Protein AF-0000000085008779 (afdb_homodimer)

Foldseek 3Di:
DPPPPPPPPPPVCPVCPPQQKEWPPDAAAAEDEAPDWDKIKMFGHDPADKDWAKKWKAKFDAPPNHTPDCVVDRHGTFDIDTDDFDDVRTMDIDITHHHPPDDFFKMKIKMWTWMQGDPVRDIDIGMYIHIYTYD/DPPPPPPPPPPVCPVCPPQQKEWPPDAAAAEDEAPDWDKIKMFGHAPADKDWAKKWKAKFDAPPNHTPDCVVDRHGTFDIDTDDFDDVRTMDIDITHHHPPDDFFKMKIKMWTWMQGDPVRDIDIGMYIHIYTYD

Radius of gyration: 22.46 Å; Cα contacts (8 Å, |Δi|>4): 645; chains: 2; bounding box: 45×66×74 Å

Sequence (270 aa):
MKLLAPLLALAGLHIASAQQLSIKSPRPGTVVHRNTPTAMTVQTENNGTVQEVSVVLSILPCPDGSCPNAGEDLGTILSVGPFQPVGQPPEQTFNITVPDSFPVGYAELVATHFVLRGDKHAPFLQIAGEIVIVVMKLLAPLLALAGLHIASAQQLSIKSPRPGTVVHRNTPTAMTVQTENNGTVQEVSVVLSILPCPDGSCPNAGEDLGTILSVGPFQPVGQPPEQTFNITVPDSFPVGYAELVATHFVLRGDKHAPFLQIAGEIVIVV

Structure (mmCIF, N/CA/C/O backbone):
data_AF-0000000085008779-model_v1
#
loop_
_entity.id
_entity.type
_entity.pdbx_description
1 polymer 'Phosphatidylglycerol/phosphatidylinositol transfer protein'
#
loop_
_atom_site.group_PDB
_atom_site.id
_atom_site.type_symbol
_atom_site.label_atom_id
_atom_site.label_alt_id
_atom_site.label_comp_id
_atom_site.label_asym_id
_atom_site.label_entity_id
_atom_site.label_seq_id
_atom_site.pdbx_PDB_ins_code
_atom_site.Cartn_x
_atom_site.Cartn_y
_atom_site.Cartn_z
_atom_site.occupancy
_atom_site.B_iso_or_equiv
_atom_site.auth_seq_id
_atom_site.auth_comp_id
_atom_site.auth_asym_id
_atom_site.auth_atom_id
_atom_site.pdbx_PDB_model_num
ATOM 1 N N . MET A 1 1 ? -15.625 -38.594 42.062 1 32.09 1 MET A N 1
ATOM 2 C CA . MET A 1 1 ? -16.203 -37.5 41.281 1 32.09 1 MET A CA 1
ATOM 3 C C . MET A 1 1 ? -15.133 -36.781 40.469 1 32.09 1 MET A C 1
ATOM 5 O O . MET A 1 1 ? -14.219 -36.188 41.031 1 32.09 1 MET A O 1
ATOM 9 N N . LYS A 1 2 ? -14.719 -37.469 39.25 1 41.25 2 LYS A N 1
ATOM 10 C CA . LYS A 1 2 ? -13.727 -37.094 38.281 1 41.25 2 LYS A CA 1
ATOM 11 C C . LYS A 1 2 ? -14.016 -35.688 37.75 1 41.25 2 LYS A C 1
ATOM 13 O O . LYS A 1 2 ? -15.109 -35.406 37.219 1 41.25 2 LYS A O 1
ATOM 18 N N . LEU A 1 3 ? -13.461 -34.656 38.438 1 38.25 3 LEU A N 1
ATOM 19 C CA . LEU A 1 3 ? -13.516 -33.25 38.062 1 38.25 3 LEU A CA 1
ATOM 20 C C . LEU A 1 3 ? -13.133 -33.062 36.594 1 38.25 3 LEU A C 1
ATOM 22 O O . LEU A 1 3 ? -11.984 -33.312 36.219 1 38.25 3 LEU A O 1
ATOM 26 N N . LEU A 1 4 ? -14.047 -33.375 35.688 1 40.12 4 LEU A N 1
ATOM 27 C CA . LEU A 1 4 ? -13.914 -33 34.281 1 40.12 4 LEU A CA 1
ATOM 28 C C . LEU A 1 4 ? -13.727 -31.484 34.156 1 40.12 4 LEU A C 1
ATOM 30 O O . LEU A 1 4 ? -14.625 -30.719 34.5 1 40.12 4 LEU A O 1
ATOM 34 N N . ALA A 1 5 ? -12.508 -31 34.438 1 43.44 5 ALA A N 1
ATOM 35 C CA . ALA A 1 5 ? -12.195 -29.609 34.156 1 43.44 5 ALA A CA 1
ATOM 36 C C . ALA A 1 5 ? -12.547 -29.266 32.719 1 43.44 5 ALA A C 1
ATOM 38 O O . ALA A 1 5 ? -12.172 -29.984 31.781 1 43.44 5 ALA A O 1
ATOM 39 N N . PRO A 1 6 ? -13.648 -28.438 32.562 1 41.28 6 PRO A N 1
ATOM 40 C CA . PRO A 1 6 ? -13.93 -27.984 31.188 1 41.28 6 PRO A CA 1
ATOM 41 C C . PRO A 1 6 ? -12.734 -27.297 30.531 1 41.28 6 PRO A C 1
ATOM 43 O O . PRO A 1 6 ? -12.086 -26.453 31.156 1 41.28 6 PRO A O 1
ATOM 46 N N . LEU A 1 7 ? -11.961 -28.016 29.719 1 39.06 7 LEU A N 1
ATOM 47 C CA . LEU A 1 7 ? -11 -27.359 28.844 1 39.06 7 LEU A CA 1
ATOM 48 C C . LEU A 1 7 ? -11.648 -26.203 28.109 1 39.06 7 LEU A C 1
ATOM 50 O O . LEU A 1 7 ? -12.562 -26.391 27.297 1 39.06 7 LEU A O 1
ATOM 54 N N . LEU A 1 8 ? -11.859 -25.094 28.844 1 33.69 8 LEU A N 1
ATOM 55 C CA . LEU A 1 8 ? -12.242 -23.859 28.141 1 33.69 8 LEU A CA 1
ATOM 56 C C . LEU A 1 8 ? -11.344 -23.641 26.938 1 33.69 8 LEU A C 1
ATOM 58 O O . LEU A 1 8 ? -10.141 -23.422 27.078 1 33.69 8 LEU A O 1
ATOM 62 N N . ALA A 1 9 ? -11.594 -24.391 25.844 1 33.56 9 ALA A N 1
ATOM 63 C CA . ALA A 1 9 ? -11.008 -24.016 24.562 1 33.56 9 ALA A CA 1
ATOM 64 C C . ALA A 1 9 ? -11.156 -22.516 24.312 1 33.56 9 ALA A C 1
ATOM 66 O O . ALA A 1 9 ? -12.273 -22.016 24.156 1 33.56 9 ALA A O 1
ATOM 67 N N . LEU A 1 10 ? -10.367 -21.75 24.922 1 31.59 10 LEU A N 1
ATOM 68 C CA . LEU A 1 10 ? -10.266 -20.375 24.469 1 31.59 10 LEU A CA 1
ATOM 69 C C . LEU A 1 10 ? -10.211 -20.297 22.938 1 31.59 10 LEU A C 1
ATOM 71 O O . LEU A 1 10 ? -9.188 -20.609 22.344 1 31.59 10 LEU A O 1
ATOM 75 N N . ALA A 1 11 ? -11.336 -20.703 22.328 1 32.56 11 ALA A N 1
ATOM 76 C CA . ALA A 1 11 ? -11.453 -20.281 20.938 1 32.56 11 ALA A CA 1
ATOM 77 C C . ALA A 1 11 ? -11.062 -18.828 20.766 1 32.56 11 ALA A C 1
ATOM 79 O O . ALA A 1 11 ? -11.688 -17.938 21.344 1 32.56 11 ALA A O 1
ATOM 80 N N . GLY A 1 12 ? -9.797 -18.641 20.797 1 33.12 12 GLY A N 1
ATOM 81 C CA . GLY A 1 12 ? -9.391 -17.312 20.391 1 33.12 12 GLY A CA 1
ATOM 82 C C . GLY A 1 12 ? -10.289 -16.703 19.312 1 33.12 12 GLY A C 1
ATOM 83 O O . GLY A 1 12 ? -10.523 -17.328 18.281 1 33.12 12 GLY A O 1
ATOM 84 N N . LEU A 1 13 ? -11.328 -16.047 19.719 1 30.59 13 LEU A N 1
ATOM 85 C CA . LEU A 1 13 ? -12.039 -15.164 18.797 1 30.59 13 LEU A CA 1
ATOM 86 C C . LEU A 1 13 ? -11.062 -14.516 17.812 1 30.59 13 LEU A C 1
ATOM 88 O O . LEU A 1 13 ? -10.281 -13.641 18.203 1 30.59 13 LEU A O 1
ATOM 92 N N . HIS A 1 14 ? -10.32 -15.367 17.031 1 31.95 14 HIS A N 1
ATOM 93 C CA . HIS A 1 14 ? -9.742 -14.703 15.867 1 31.95 14 HIS A CA 1
ATOM 94 C C . HIS A 1 14 ? -10.727 -13.719 15.25 1 31.95 14 HIS A C 1
ATOM 96 O O . HIS A 1 14 ? -11.828 -14.102 14.836 1 31.95 14 HIS A O 1
ATOM 102 N N . ILE A 1 15 ? -11.07 -12.688 15.938 1 32.16 15 ILE A N 1
ATOM 103 C CA . ILE A 1 15 ? -11.727 -11.695 15.102 1 32.16 15 ILE A CA 1
ATOM 104 C C . ILE A 1 15 ? -11.297 -11.867 13.648 1 32.16 15 ILE A C 1
ATOM 106 O O . ILE A 1 15 ? -10.117 -11.688 13.32 1 32.16 15 ILE A O 1
ATOM 110 N N . ALA A 1 16 ? -11.648 -12.969 12.984 1 37.41 16 ALA A N 1
ATOM 111 C CA . ALA A 1 16 ? -11.539 -13.188 11.547 1 37.41 16 ALA A CA 1
ATOM 112 C C . ALA A 1 16 ? -11.703 -11.875 10.781 1 37.41 16 ALA A C 1
ATOM 114 O O . ALA A 1 16 ? -12.82 -11.391 10.602 1 37.41 16 ALA A O 1
ATOM 115 N N . SER A 1 17 ? -10.984 -10.812 11.109 1 44.97 17 SER A N 1
ATOM 116 C CA . SER A 1 17 ? -11.141 -9.734 10.141 1 44.97 17 SER A CA 1
ATOM 117 C C . SER A 1 17 ? -11.336 -10.281 8.727 1 44.97 17 SER A C 1
ATOM 119 O O . SER A 1 17 ? -10.508 -11.055 8.234 1 44.97 17 SER A O 1
ATOM 121 N N . ALA A 1 18 ? -12.547 -10.656 8.406 1 49.66 18 ALA A N 1
ATOM 122 C CA . ALA A 1 18 ? -12.961 -11.211 7.117 1 49.66 18 ALA A CA 1
ATOM 123 C C . ALA A 1 18 ? -12.016 -10.781 6.004 1 49.66 18 ALA A C 1
ATOM 125 O O . ALA A 1 18 ? -11.688 -9.594 5.879 1 49.66 18 ALA A O 1
ATOM 126 N N . GLN A 1 19 ? -11.156 -11.719 5.609 1 61 19 GLN A N 1
ATOM 127 C CA . GLN A 1 19 ? -10.336 -11.422 4.438 1 61 19 GLN A CA 1
ATOM 128 C C . GLN A 1 19 ? -11.172 -10.805 3.324 1 61 19 GLN A C 1
ATOM 130 O O . GLN A 1 19 ? -12.234 -11.32 2.979 1 61 19 GLN A O 1
ATOM 135 N N . GLN A 1 20 ? -10.938 -9.57 3.016 1 81.62 20 GLN A N 1
ATOM 136 C CA . GLN A 1 20 ? -11.688 -8.812 2.025 1 81.62 20 GLN A CA 1
ATOM 137 C C . GLN A 1 20 ? -11.062 -8.938 0.639 1 81.62 20 GLN A C 1
ATOM 139 O O . GLN A 1 20 ? -11.633 -8.477 -0.352 1 81.62 20 GLN A O 1
ATOM 144 N N . LEU A 1 21 ? -9.977 -9.859 0.594 1 93.75 21 LEU A N 1
ATOM 145 C CA . LEU A 1 21 ? -9.305 -10.008 -0.69 1 93.75 21 LEU A CA 1
ATOM 146 C C . LEU A 1 21 ? -9.195 -11.484 -1.08 1 93.75 21 LEU A C 1
ATOM 148 O O . LEU A 1 21 ? -8.891 -12.328 -0.238 1 93.75 21 LEU A O 1
ATOM 152 N N . SER A 1 22 ? -9.484 -11.82 -2.312 1 95.69 22 SER A N 1
ATOM 153 C CA . SER A 1 22 ? -9.328 -13.18 -2.811 1 95.69 22 SER A CA 1
ATOM 154 C C . SER A 1 22 ? -8.891 -13.188 -4.273 1 95.69 22 SER A C 1
ATOM 156 O O 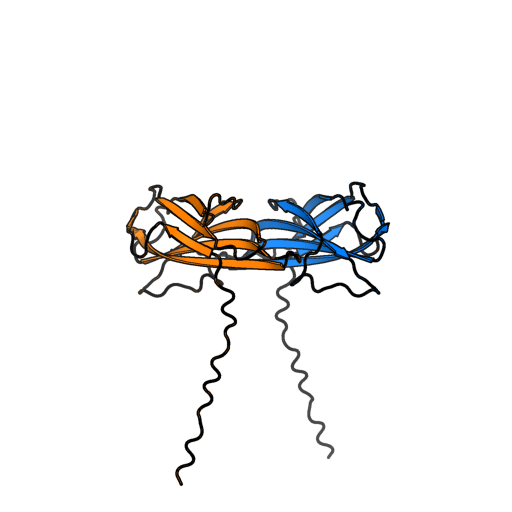. SER A 1 22 ? -9.062 -12.188 -4.98 1 95.69 22 SER A O 1
ATOM 158 N N . ILE A 1 23 ? -8.289 -14.219 -4.645 1 97.5 23 ILE A N 1
ATOM 159 C CA . ILE A 1 23 ? -8.008 -14.477 -6.055 1 97.5 23 ILE A CA 1
ATOM 160 C C . ILE A 1 23 ? -9.07 -15.414 -6.629 1 97.5 23 ILE A C 1
ATOM 162 O O . ILE A 1 23 ? -9.156 -16.578 -6.242 1 97.5 23 ILE A O 1
ATOM 166 N N . LYS A 1 24 ? -9.844 -14.852 -7.516 1 97.19 24 LYS A N 1
ATOM 167 C CA . LYS A 1 24 ? -10.969 -15.586 -8.094 1 97.19 24 LYS A CA 1
ATOM 168 C C . LYS A 1 24 ? -10.5 -16.484 -9.227 1 97.19 24 LYS A C 1
ATOM 170 O O . LYS A 1 24 ? -11.102 -17.547 -9.477 1 97.19 24 LYS A O 1
ATOM 175 N N . SER A 1 25 ? -9.531 -15.961 -10.008 1 97.69 25 SER A N 1
ATOM 176 C CA . SER A 1 25 ? -8.883 -16.688 -11.102 1 97.69 25 SER A CA 1
ATOM 177 C C . SER A 1 25 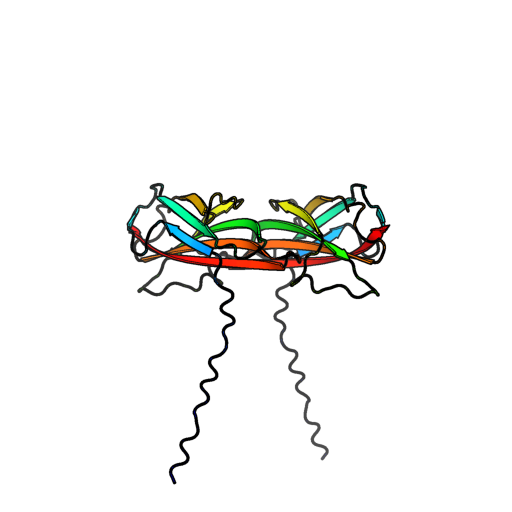? -7.398 -16.344 -11.188 1 97.69 25 SER A C 1
ATOM 179 O O . SER A 1 25 ? -7.012 -15.188 -10.961 1 97.69 25 SER A O 1
ATOM 181 N N . PRO A 1 26 ? -6.547 -17.422 -11.477 1 98.12 26 PRO A N 1
ATOM 182 C CA . PRO A 1 26 ? -6.852 -18.828 -11.773 1 98.12 26 PRO A CA 1
ATOM 183 C C . PRO A 1 26 ? -7.312 -19.609 -10.539 1 98.12 26 PRO A C 1
ATOM 185 O O . PRO A 1 26 ? -7.086 -19.172 -9.414 1 98.12 26 PRO A O 1
ATOM 188 N N . ARG A 1 27 ? -7.957 -20.703 -10.719 1 97.75 27 ARG A N 1
ATOM 189 C CA . ARG A 1 27 ? -8.383 -21.609 -9.656 1 97.75 27 ARG A CA 1
ATOM 190 C C . ARG A 1 27 ? -7.195 -22.391 -9.109 1 97.75 27 ARG A C 1
ATOM 192 O O . ARG A 1 27 ? -6.176 -22.547 -9.789 1 97.75 27 ARG A O 1
ATOM 199 N N . PRO A 1 28 ? -7.41 -22.797 -7.852 1 96.44 28 PRO A N 1
ATOM 200 C CA . PRO A 1 28 ? -6.312 -23.594 -7.285 1 96.44 28 PRO A CA 1
ATOM 201 C C . PRO A 1 28 ? -5.906 -24.75 -8.188 1 96.44 28 PRO A C 1
ATOM 203 O O . PRO A 1 28 ? -6.766 -25.422 -8.766 1 96.44 28 PRO A O 1
ATOM 206 N N . GLY A 1 29 ? -4.582 -24.906 -8.359 1 96.44 29 GLY A N 1
ATOM 207 C CA . GLY A 1 29 ? -4.051 -26.031 -9.109 1 96.44 29 GLY A CA 1
ATOM 208 C C . GLY A 1 29 ? -3.957 -25.766 -10.602 1 96.44 29 GLY A C 1
ATOM 209 O O . GLY A 1 29 ? -3.469 -26.609 -11.352 1 96.44 29 GLY A O 1
ATOM 210 N N . THR A 1 30 ? -4.418 -24.688 -11.055 1 98.06 30 THR A N 1
ATOM 211 C CA . THR A 1 30 ? -4.336 -24.359 -12.477 1 98.06 30 THR A CA 1
ATOM 212 C C . THR A 1 30 ? -2.887 -24.391 -12.953 1 98.06 30 THR A C 1
ATOM 214 O O . THR A 1 30 ? -1.985 -23.922 -12.25 1 98.06 30 THR A O 1
ATOM 217 N N . VAL A 1 31 ? -2.678 -24.906 -14.117 1 98.5 31 VAL A N 1
ATOM 218 C CA . VAL A 1 31 ? -1.357 -24.906 -14.742 1 98.5 31 VAL A CA 1
ATOM 219 C C . VAL A 1 31 ? -1.104 -23.562 -15.414 1 98.5 31 VAL A C 1
ATOM 221 O O . VAL A 1 31 ? -1.916 -23.109 -16.219 1 98.5 31 VAL A O 1
ATOM 224 N N . VAL A 1 32 ? -0.036 -22.953 -15.062 1 98.62 32 VAL A N 1
ATOM 225 C CA . VAL A 1 32 ? 0.373 -21.672 -15.609 1 98.62 32 VAL A CA 1
ATOM 226 C C . VAL A 1 32 ? 1.674 -21.828 -16.391 1 98.62 32 VAL A C 1
ATOM 228 O O . VAL A 1 32 ? 2.658 -22.359 -15.875 1 98.62 32 VAL A O 1
ATOM 231 N N . HIS A 1 33 ? 1.717 -21.391 -17.656 1 98.56 33 HIS A N 1
ATOM 232 C CA . HIS A 1 33 ? 2.896 -21.5 -18.5 1 98.56 33 HIS A CA 1
ATOM 233 C C . HIS A 1 33 ? 3.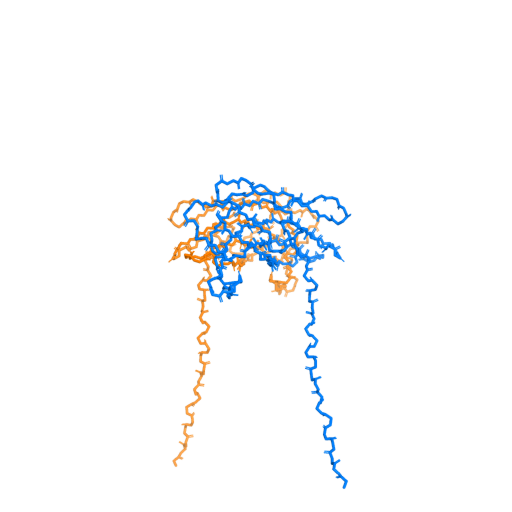766 -20.25 -18.391 1 98.56 33 HIS A C 1
ATOM 235 O O . HIS A 1 33 ? 3.262 -19.125 -18.469 1 98.56 33 HIS A O 1
ATOM 241 N N . ARG A 1 34 ? 5.047 -20.484 -18.281 1 98.56 34 ARG A N 1
ATOM 242 C CA . ARG A 1 34 ? 5.992 -19.375 -18.312 1 98.56 34 ARG A CA 1
ATOM 243 C C . ARG A 1 34 ? 5.949 -18.656 -19.641 1 98.56 34 ARG A C 1
ATOM 245 O O . ARG A 1 34 ? 5.633 -19.25 -20.672 1 98.56 34 ARG A O 1
ATOM 252 N N . ASN A 1 35 ? 6.172 -17.359 -19.547 1 98.06 35 ASN A N 1
ATOM 253 C CA . ASN A 1 35 ? 6.297 -16.453 -20.688 1 98.06 35 ASN A CA 1
ATOM 254 C C . ASN A 1 35 ? 5.004 -16.406 -21.5 1 98.06 35 ASN A C 1
ATOM 256 O O . ASN A 1 35 ? 5.031 -16.141 -22.703 1 98.06 35 ASN A O 1
ATOM 260 N N . THR A 1 36 ? 3.898 -16.844 -20.922 1 97.62 36 THR A N 1
ATOM 261 C CA . THR A 1 36 ? 2.555 -16.719 -21.484 1 97.62 36 THR A CA 1
ATOM 262 C C . THR A 1 36 ? 1.654 -15.906 -20.562 1 97.62 36 THR A C 1
ATOM 264 O O . THR A 1 36 ? 1.604 -16.156 -19.359 1 97.62 36 THR A O 1
ATOM 267 N N . PRO A 1 37 ? 0.968 -14.93 -21.125 1 98.06 37 PRO A N 1
ATOM 268 C CA . PRO A 1 37 ? 0.066 -14.148 -20.281 1 98.06 37 PRO A CA 1
ATOM 269 C C . PRO A 1 37 ? -1.018 -15.008 -19.625 1 98.06 37 PRO A C 1
ATOM 271 O O . PRO A 1 37 ? -1.584 -15.891 -20.281 1 98.06 37 PRO A O 1
ATOM 274 N N . THR A 1 38 ? -1.231 -14.805 -18.438 1 98 38 THR A N 1
ATOM 275 C CA . THR A 1 38 ? -2.262 -15.477 -17.641 1 98 38 THR A CA 1
ATOM 276 C C . THR A 1 38 ? -3.188 -14.453 -16.984 1 98 38 THR A C 1
ATOM 278 O O . THR A 1 38 ? -2.727 -13.508 -16.344 1 98 38 THR A O 1
ATOM 281 N N . ALA A 1 39 ? -4.469 -14.68 -17.172 1 98.56 39 ALA A N 1
ATOM 282 C CA . ALA A 1 39 ? -5.438 -13.812 -16.5 1 98.56 39 ALA A CA 1
ATOM 283 C C . ALA A 1 39 ? -5.52 -14.125 -15.008 1 98.56 39 ALA A C 1
ATOM 285 O O . ALA A 1 39 ? -5.664 -15.281 -14.617 1 98.56 39 ALA A O 1
ATOM 286 N N . MET A 1 40 ? -5.336 -13.125 -14.219 1 98.75 40 MET A N 1
ATOM 287 C CA . MET A 1 40 ? -5.484 -13.203 -12.773 1 98.75 40 MET A CA 1
ATOM 288 C C . MET A 1 40 ? -6.535 -12.219 -12.281 1 98.75 40 MET A C 1
ATOM 290 O O . MET A 1 40 ? -6.355 -11 -12.391 1 98.75 40 MET A O 1
ATOM 294 N N . THR A 1 41 ? -7.652 -12.805 -11.727 1 98.62 41 THR A N 1
ATOM 295 C CA . THR A 1 41 ? -8.727 -11.961 -11.227 1 98.62 41 THR A CA 1
ATOM 296 C C . THR A 1 41 ? -8.672 -11.852 -9.711 1 98.62 41 THR A C 1
ATOM 298 O O . THR A 1 41 ? -8.719 -12.859 -9.008 1 98.62 41 THR A O 1
ATOM 301 N N . VAL A 1 42 ? -8.547 -10.609 -9.273 1 98 42 VAL A N 1
ATOM 302 C CA . VAL A 1 42 ? -8.539 -10.305 -7.848 1 98 42 VAL A CA 1
ATOM 303 C C . VAL A 1 42 ? -9.875 -9.695 -7.441 1 98 42 VAL A C 1
ATOM 305 O O . VAL A 1 42 ? -10.359 -8.758 -8.086 1 98 42 VAL A O 1
ATOM 308 N N . GLN A 1 43 ? -10.43 -10.266 -6.414 1 96.31 43 GLN A N 1
ATOM 309 C CA . GLN A 1 43 ? -11.742 -9.836 -5.957 1 96.31 43 GLN A CA 1
ATOM 310 C C . GLN A 1 43 ? -11.688 -9.32 -4.52 1 96.31 43 GLN A C 1
ATOM 312 O O . GLN A 1 43 ? -11 -9.898 -3.676 1 96.31 43 GLN A O 1
ATOM 317 N N . THR A 1 44 ? -12.359 -8.227 -4.309 1 93.12 44 THR A N 1
ATOM 318 C CA . THR A 1 44 ? -12.477 -7.711 -2.947 1 93.12 44 THR A CA 1
ATOM 319 C C . THR A 1 44 ? -13.922 -7.793 -2.461 1 93.12 44 THR A C 1
ATOM 321 O O . THR A 1 44 ? -14.859 -7.742 -3.264 1 93.12 44 THR A O 1
ATOM 324 N N . GLU A 1 45 ? -14.039 -8.094 -1.114 1 83.25 45 GLU A N 1
ATOM 325 C CA . GLU A 1 45 ? -15.359 -8.102 -0.494 1 83.25 45 GLU A CA 1
ATOM 326 C C . GLU A 1 45 ? -15.547 -6.895 0.419 1 83.25 45 GLU A C 1
ATOM 328 O O . GLU A 1 45 ? -14.719 -6.625 1.285 1 83.25 45 GLU A O 1
ATOM 333 N N . ASN A 1 46 ? -16.203 -5.949 0.002 1 68.69 46 ASN A N 1
ATOM 334 C CA . ASN A 1 46 ? -16.281 -4.734 0.802 1 68.69 46 ASN A CA 1
ATOM 335 C C . ASN A 1 46 ? -17.531 -4.727 1.688 1 68.69 46 ASN A C 1
ATOM 337 O O . ASN A 1 46 ? -18.656 -4.738 1.188 1 68.69 46 ASN A O 1
ATOM 341 N N . ASN A 1 47 ? -17.406 -5.242 2.902 1 67.12 47 ASN A N 1
ATOM 342 C CA . ASN A 1 47 ? -18.516 -5.074 3.83 1 67.12 47 ASN A CA 1
ATOM 343 C C . ASN A 1 47 ? -18.531 -3.684 4.457 1 67.12 47 ASN A C 1
ATOM 345 O O . ASN A 1 47 ? -19.25 -3.439 5.43 1 67.12 47 ASN A O 1
ATOM 349 N N . GLY A 1 48 ? -18.047 -2.824 3.838 1 77.62 48 GLY A N 1
ATOM 350 C CA . GLY A 1 48 ? -18 -1.456 4.328 1 77.62 48 GLY A CA 1
ATOM 351 C C . GLY A 1 48 ? -17.328 -0.501 3.361 1 77.62 48 GLY A C 1
ATOM 352 O O . GLY A 1 48 ? -17.156 -0.816 2.18 1 77.62 48 GLY A O 1
ATOM 353 N N . THR A 1 49 ? -17.094 0.71 3.941 1 85.75 49 THR A N 1
ATOM 354 C CA . THR A 1 49 ? -16.453 1.722 3.111 1 85.75 49 THR A CA 1
ATOM 355 C C . THR A 1 49 ? -14.961 1.436 2.969 1 85.75 49 THR A C 1
ATOM 357 O O . THR A 1 49 ? -14.266 1.238 3.965 1 85.75 49 THR A O 1
ATOM 360 N N . VAL A 1 50 ? -14.578 1.192 1.739 1 89 50 VAL A N 1
ATOM 361 C CA . VAL A 1 50 ? -13.172 0.934 1.464 1 89 50 VAL A CA 1
ATOM 362 C C . VAL A 1 50 ? -12.688 1.856 0.349 1 89 50 VAL A C 1
ATOM 364 O O . VAL A 1 50 ? -13.43 2.162 -0.583 1 89 50 VAL A O 1
ATOM 367 N N . GLN A 1 51 ? -11.523 2.361 0.577 1 91.25 51 GLN A N 1
ATOM 368 C CA . GLN A 1 51 ? -10.812 3.039 -0.502 1 91.25 51 GLN A CA 1
ATOM 369 C C . GLN A 1 51 ? -9.586 2.244 -0.938 1 91.25 51 GLN A C 1
ATOM 371 O O . GLN A 1 51 ? -8.625 2.109 -0.178 1 91.25 51 GLN A O 1
ATOM 376 N N . GLU A 1 52 ? -9.672 1.736 -2.182 1 92.25 52 GLU A N 1
ATOM 377 C CA . GLU A 1 52 ? -8.562 0.962 -2.725 1 92.25 52 GLU A CA 1
ATOM 378 C C . GLU A 1 52 ? -7.383 1.864 -3.084 1 92.25 52 GLU A C 1
ATOM 380 O O . GLU A 1 52 ? -7.566 2.928 -3.68 1 92.25 52 GLU A O 1
ATOM 385 N N . VAL A 1 53 ? -6.18 1.434 -2.67 1 95.56 53 VAL A N 1
ATOM 386 C CA . VAL A 1 53 ? -5.02 2.271 -2.953 1 95.56 53 VAL A CA 1
ATOM 387 C C . VAL A 1 53 ? -4.164 1.623 -4.039 1 95.56 53 VAL A C 1
ATOM 389 O O . VAL A 1 53 ? -3.986 2.191 -5.117 1 95.56 53 VAL A O 1
ATOM 392 N N . SER A 1 54 ? -3.645 0.453 -3.773 1 97.12 54 SER A N 1
ATOM 393 C CA . SER A 1 54 ? -2.771 -0.214 -4.734 1 97.12 54 SER A CA 1
ATOM 394 C C . SER A 1 54 ? -2.779 -1.726 -4.531 1 97.12 54 SER A C 1
ATOM 396 O O . SER A 1 54 ? -3.299 -2.219 -3.527 1 97.12 54 SER A O 1
ATOM 398 N N . VAL A 1 55 ? -2.223 -2.408 -5.547 1 97.38 55 VAL A N 1
ATOM 399 C CA . VAL A 1 55 ? -2.068 -3.855 -5.457 1 97.38 55 VAL A CA 1
ATOM 400 C C . VAL A 1 55 ? -0.722 -4.27 -6.047 1 97.38 55 VAL A C 1
ATOM 402 O O . VAL A 1 55 ? -0.248 -3.664 -7.012 1 97.38 55 VAL A O 1
ATOM 405 N N . VAL A 1 56 ? -0.134 -5.184 -5.434 1 98.44 56 VAL A N 1
ATOM 406 C CA . VAL A 1 56 ? 1.063 -5.863 -5.918 1 98.44 56 VAL A CA 1
ATOM 407 C C . VAL A 1 56 ? 0.748 -7.328 -6.199 1 98.44 56 VAL A C 1
ATOM 409 O O . VAL A 1 56 ? 0.214 -8.031 -5.34 1 98.44 56 VAL A O 1
ATOM 412 N N . LEU A 1 57 ? 1.01 -7.746 -7.398 1 98.81 57 LEU A N 1
ATOM 413 C CA . LEU A 1 57 ? 0.874 -9.148 -7.773 1 98.81 57 LEU A CA 1
ATOM 414 C C . LEU A 1 57 ? 2.238 -9.82 -7.863 1 98.81 57 LEU A C 1
ATOM 416 O O . LEU A 1 57 ? 3.174 -9.266 -8.445 1 98.81 57 LEU A O 1
ATOM 420 N N . SER A 1 58 ? 2.326 -10.992 -7.277 1 98.81 58 SER A N 1
ATOM 421 C CA . SER A 1 58 ? 3.611 -11.68 -7.223 1 98.81 58 SER A CA 1
ATOM 422 C C . SER A 1 58 ? 3.428 -13.195 -7.262 1 98.81 58 SER A C 1
ATOM 424 O O . SER A 1 58 ? 2.299 -13.688 -7.277 1 98.81 58 SER A O 1
ATOM 426 N N . ILE A 1 59 ? 4.559 -13.867 -7.344 1 98.56 59 ILE A N 1
ATOM 427 C CA . ILE A 1 59 ? 4.543 -15.328 -7.336 1 98.56 59 ILE A CA 1
ATOM 428 C C . ILE A 1 59 ? 5.73 -15.852 -6.535 1 98.56 59 ILE A C 1
ATOM 430 O O . ILE A 1 59 ? 6.828 -15.297 -6.602 1 98.56 59 ILE A O 1
ATOM 434 N N . LEU A 1 60 ? 5.473 -16.906 -5.789 1 97.5 60 LEU A N 1
ATOM 435 C CA . LEU A 1 60 ? 6.488 -17.562 -4.973 1 97.5 60 LEU A CA 1
ATOM 436 C C . LEU A 1 60 ? 6.543 -19.047 -5.27 1 97.5 60 LEU A C 1
ATOM 438 O O . LEU A 1 60 ? 5.504 -19.703 -5.406 1 97.5 60 LEU A O 1
ATOM 442 N N . PRO A 1 61 ? 7.766 -19.469 -5.43 1 97.38 61 PRO A N 1
ATOM 443 C CA . PRO A 1 61 ? 7.844 -20.938 -5.555 1 97.38 61 PRO A CA 1
ATOM 444 C C . PRO A 1 61 ? 7.523 -21.656 -4.246 1 97.38 61 PRO A C 1
ATOM 446 O O . PRO A 1 61 ? 7.805 -21.125 -3.166 1 97.38 61 PRO A O 1
ATOM 449 N N . CYS A 1 62 ? 6.918 -22.734 -4.309 1 96.88 62 CYS A N 1
ATOM 450 C CA . CYS A 1 62 ? 6.625 -23.578 -3.156 1 96.88 62 CYS A CA 1
ATOM 451 C C . CYS A 1 62 ? 7.387 -24.891 -3.236 1 96.88 62 CYS A C 1
ATOM 453 O O . CYS A 1 62 ? 6.805 -25.938 -3.547 1 96.88 62 CYS A O 1
ATOM 455 N N . PRO A 1 63 ? 8.586 -24.719 -2.832 1 88.88 63 PRO A N 1
ATOM 456 C CA . PRO A 1 63 ? 9.367 -25.953 -2.912 1 88.88 63 PRO A CA 1
ATOM 457 C C . PRO A 1 63 ? 8.852 -27.031 -1.959 1 88.88 63 PRO A C 1
ATOM 459 O O . PRO A 1 63 ? 8.438 -26.719 -0.84 1 88.88 63 PRO A O 1
ATOM 462 N N . ASP A 1 64 ? 8.852 -28.281 -2.361 1 85.25 64 ASP A N 1
ATOM 463 C CA . ASP A 1 64 ? 8.469 -29.469 -1.606 1 85.25 64 ASP A CA 1
ATOM 464 C C . ASP A 1 64 ? 7.043 -29.328 -1.071 1 85.25 64 ASP A C 1
ATOM 466 O O . ASP A 1 64 ? 6.73 -29.828 0.014 1 85.25 64 ASP A O 1
ATOM 470 N N . GLY A 1 65 ? 6.289 -28.438 -1.635 1 79.62 65 GLY A N 1
ATOM 471 C CA . GLY A 1 65 ? 4.879 -28.328 -1.3 1 79.62 65 GLY A CA 1
ATOM 472 C C . GLY A 1 65 ? 4.609 -27.297 -0.22 1 79.62 65 GLY A C 1
ATOM 473 O O . GLY A 1 65 ? 3.457 -27.078 0.163 1 79.62 65 GLY A O 1
ATOM 474 N N . SER A 1 66 ? 5.582 -26.734 0.339 1 90.62 66 SER A N 1
ATOM 475 C CA . SER A 1 66 ? 5.375 -25.703 1.348 1 90.62 66 SER A CA 1
ATOM 476 C C . SER A 1 66 ? 5.738 -24.312 0.809 1 90.62 66 SER A C 1
ATOM 478 O O . SER A 1 66 ? 6.848 -24.109 0.306 1 90.62 66 SER A O 1
ATOM 480 N N . CYS A 1 67 ? 4.828 -23.453 0.901 1 93.56 67 CYS A N 1
ATOM 481 C CA . CYS A 1 67 ? 5.055 -22.094 0.4 1 93.56 67 CYS A CA 1
ATOM 482 C C . CYS A 1 67 ? 5.559 -21.188 1.509 1 93.56 67 CYS A C 1
ATOM 484 O O . CYS A 1 67 ? 5.09 -21.266 2.646 1 93.56 67 CYS A O 1
ATOM 486 N N . PRO A 1 68 ? 6.586 -20.328 1.204 1 94 68 PRO A N 1
ATOM 487 C CA . PRO A 1 68 ? 6.949 -19.297 2.174 1 94 68 PRO A CA 1
ATOM 488 C C . PRO A 1 68 ? 5.762 -18.422 2.59 1 94 68 PRO A C 1
ATOM 490 O O . PRO A 1 68 ? 4.746 -18.391 1.889 1 94 68 PRO A O 1
ATOM 493 N N . ASN A 1 69 ? 5.898 -17.812 3.789 1 94.38 69 ASN A N 1
ATOM 494 C CA . ASN A 1 69 ? 4.879 -16.891 4.27 1 94.38 69 ASN A CA 1
ATOM 495 C C . ASN A 1 69 ? 4.836 -15.617 3.424 1 94.38 69 ASN A C 1
ATOM 497 O O . ASN A 1 69 ? 5.793 -14.844 3.41 1 94.38 69 ASN A O 1
ATOM 501 N N . ALA A 1 70 ? 3.719 -15.391 2.785 1 92.81 70 ALA A N 1
ATOM 502 C CA . ALA A 1 70 ? 3.586 -14.258 1.869 1 92.81 70 ALA A CA 1
ATOM 503 C C . ALA A 1 70 ? 3.66 -12.93 2.621 1 92.81 70 ALA A C 1
ATOM 505 O O . ALA A 1 70 ? 3.879 -11.875 2.016 1 92.81 70 ALA A O 1
ATOM 506 N N . GLY A 1 71 ? 3.473 -12.883 3.9 1 92.5 71 GLY A N 1
ATOM 507 C CA . GLY A 1 71 ? 3.631 -11.672 4.688 1 92.5 71 GLY A CA 1
ATOM 508 C C . GLY A 1 71 ? 5.082 -11.258 4.859 1 92.5 71 GLY A C 1
ATOM 509 O O . GLY A 1 71 ? 5.367 -10.117 5.238 1 92.5 71 GLY A O 1
ATOM 510 N N . GLU A 1 72 ? 5.961 -12.195 4.5 1 94.5 72 GLU A N 1
ATOM 511 C CA . GLU A 1 72 ? 7.391 -11.945 4.688 1 94.5 72 GLU A CA 1
ATOM 512 C C . GLU A 1 72 ? 8.141 -12.031 3.365 1 94.5 72 GLU A C 1
ATOM 514 O O . GLU A 1 72 ? 9.266 -11.531 3.248 1 94.5 72 GLU A O 1
ATOM 519 N N . ASP A 1 73 ? 7.617 -12.648 2.492 1 96.62 73 ASP A N 1
ATOM 520 C CA . ASP A 1 73 ? 8.242 -12.938 1.204 1 96.62 73 ASP A CA 1
ATOM 521 C C . ASP A 1 73 ? 7.207 -12.945 0.081 1 96.62 73 ASP A C 1
ATOM 523 O O . ASP A 1 73 ? 6.332 -13.812 0.048 1 96.62 73 ASP A O 1
ATOM 527 N N . LEU A 1 74 ? 7.375 -11.992 -0.866 1 97.81 74 LEU A N 1
ATOM 528 C CA . LEU A 1 74 ? 6.434 -11.945 -1.981 1 97.81 74 LEU A CA 1
ATOM 529 C C . LEU A 1 74 ? 7.051 -12.547 -3.238 1 97.81 74 LEU A C 1
ATOM 531 O O . LEU A 1 74 ? 6.383 -12.672 -4.266 1 97.81 74 LEU A O 1
ATOM 535 N N . GLY A 1 75 ? 8.289 -12.969 -3.18 1 97.06 75 GLY A N 1
ATOM 536 C CA . GLY A 1 75 ? 8.938 -13.609 -4.309 1 97.06 75 GLY A CA 1
ATOM 537 C C . GLY A 1 75 ? 9.102 -12.688 -5.504 1 97.06 75 GLY A C 1
ATOM 538 O O . GLY A 1 75 ? 9.594 -11.562 -5.367 1 97.06 75 GLY A O 1
ATOM 539 N N . THR A 1 76 ? 8.812 -13.148 -6.672 1 97.81 76 THR A N 1
ATOM 540 C CA . THR A 1 76 ? 8.938 -12.398 -7.914 1 97.81 76 THR A CA 1
ATOM 541 C C . THR A 1 76 ? 7.727 -11.484 -8.117 1 97.81 76 THR A C 1
ATOM 543 O O . THR A 1 76 ? 6.586 -11.953 -8.125 1 97.81 76 THR A O 1
ATOM 546 N N . ILE A 1 77 ? 8.023 -10.219 -8.273 1 98.38 77 ILE A N 1
ATOM 547 C CA . ILE A 1 77 ? 6.953 -9.25 -8.508 1 98.38 77 ILE A CA 1
ATOM 548 C C . ILE A 1 77 ? 6.512 -9.312 -9.969 1 98.38 77 ILE A C 1
ATOM 550 O O . ILE A 1 77 ? 7.34 -9.203 -10.875 1 98.38 77 ILE A O 1
ATOM 554 N N . LEU A 1 78 ? 5.246 -9.477 -10.109 1 98.62 78 LEU A N 1
ATOM 555 C CA . LEU A 1 78 ? 4.711 -9.594 -11.469 1 98.62 78 LEU A CA 1
ATOM 556 C C . LEU A 1 78 ? 4.098 -8.281 -11.922 1 98.62 78 LE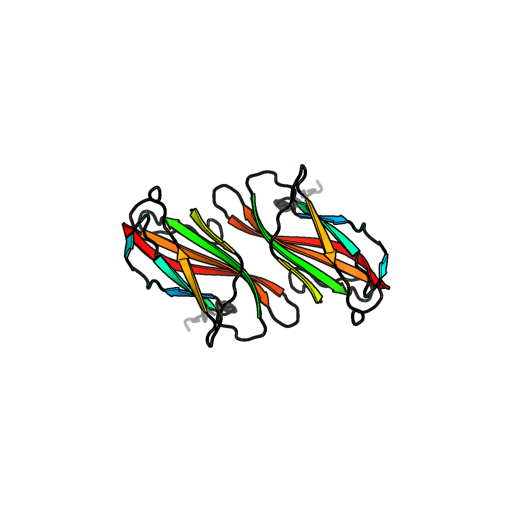U A C 1
ATOM 558 O O . LEU A 1 78 ? 4.148 -7.945 -13.109 1 98.62 78 LEU A O 1
ATOM 562 N N . SER A 1 79 ? 3.479 -7.578 -11.008 1 97.62 79 SER A N 1
ATOM 563 C CA . SER A 1 79 ? 2.861 -6.297 -11.344 1 97.62 79 SER A CA 1
ATOM 564 C C . SER A 1 79 ? 2.664 -5.434 -10.102 1 97.62 79 SER A C 1
ATOM 566 O O . SER A 1 79 ? 2.396 -5.953 -9.016 1 97.62 79 SER A O 1
ATOM 568 N N . VAL A 1 80 ? 2.83 -4.168 -10.188 1 96.62 80 VAL A N 1
ATOM 569 C CA . VAL A 1 80 ? 2.545 -3.15 -9.188 1 96.62 80 VAL A CA 1
ATOM 570 C C . VAL A 1 80 ? 1.676 -2.051 -9.797 1 96.62 80 VAL A C 1
ATOM 572 O O . VAL A 1 80 ? 1.973 -1.546 -10.875 1 96.62 80 VAL A O 1
ATOM 575 N N . GLY A 1 81 ? 0.646 -1.644 -9.086 1 93.94 81 GLY A N 1
ATOM 576 C CA . GLY A 1 81 ? -0.157 -0.575 -9.664 1 93.94 81 GLY A CA 1
ATOM 577 C C . GLY A 1 81 ? -1.426 -0.297 -8.875 1 93.94 81 GLY A C 1
ATOM 578 O O . GLY A 1 81 ? -1.608 -0.821 -7.777 1 93.94 81 GLY A O 1
ATOM 579 N N . PRO A 1 82 ? -2.24 0.602 -9.453 1 94.44 82 PRO A N 1
ATOM 580 C CA . PRO A 1 82 ? -3.52 0.886 -8.797 1 94.44 82 PRO A CA 1
ATOM 581 C C . PRO A 1 82 ? -4.453 -0.321 -8.781 1 94.44 82 PRO A C 1
ATOM 583 O O . PRO A 1 82 ? -4.285 -1.249 -9.578 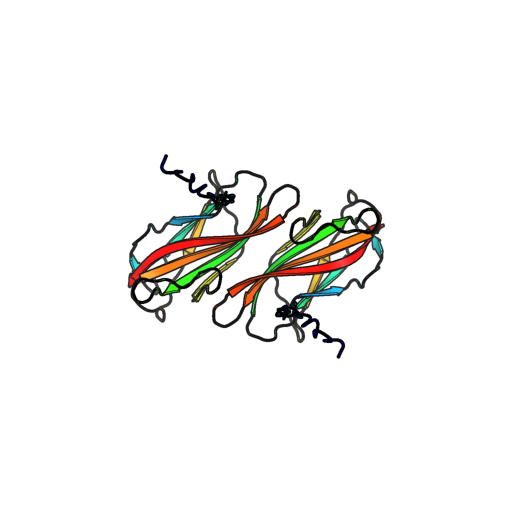1 94.44 82 PRO A O 1
ATOM 586 N N . PHE A 1 83 ? -5.281 -0.351 -7.898 1 94.69 83 PHE A N 1
ATOM 587 C CA . PHE A 1 83 ? -6.344 -1.342 -7.777 1 94.69 83 PHE A CA 1
ATOM 588 C C . PHE A 1 83 ? -7.715 -0.685 -7.906 1 94.69 83 PHE A C 1
ATOM 590 O O . PHE A 1 83 ? -8.156 0.02 -6.996 1 94.69 83 PHE A O 1
ATOM 597 N N . GLN A 1 84 ? -8.344 -0.912 -9.078 1 94.62 84 GLN A N 1
ATOM 598 C CA . GLN A 1 84 ? -9.617 -0.274 -9.391 1 94.62 84 GLN A CA 1
ATOM 599 C C . GLN A 1 84 ? -10.68 -1.311 -9.758 1 94.62 84 GLN A C 1
ATOM 601 O O . GLN A 1 84 ? -11.156 -1.344 -10.891 1 94.62 84 GLN A O 1
ATOM 606 N N . PRO A 1 85 ? -11.016 -2.098 -8.766 1 95 85 PRO A N 1
ATOM 607 C CA . PRO A 1 85 ? -12.008 -3.129 -9.062 1 95 85 PRO A CA 1
ATOM 608 C C . PRO A 1 85 ? -13.398 -2.549 -9.352 1 95 85 PRO A C 1
ATOM 610 O O . PRO A 1 85 ? -13.758 -1.513 -8.789 1 95 85 PRO A O 1
ATOM 613 N N . VAL A 1 86 ? -14.133 -3.193 -10.211 1 94.19 86 VAL A N 1
ATOM 614 C CA . VAL A 1 86 ? -15.469 -2.754 -10.586 1 94.19 86 VAL A CA 1
ATOM 615 C C . VAL A 1 86 ? -16.453 -3.91 -10.438 1 94.19 86 VAL A C 1
ATOM 617 O O . VAL A 1 86 ? -16.047 -5.066 -10.305 1 94.19 86 VAL A O 1
ATOM 620 N N . GLY A 1 87 ? -17.734 -3.533 -10.289 1 93.06 87 GLY A N 1
ATOM 621 C CA . GLY A 1 87 ? -18.781 -4.547 -10.234 1 93.06 87 GLY A CA 1
ATOM 622 C C . GLY A 1 87 ? -19.156 -4.934 -8.82 1 93.06 87 GLY A C 1
ATOM 623 O O . GLY A 1 87 ? -18.891 -4.191 -7.875 1 93.06 87 GLY A O 1
ATOM 624 N N . GLN A 1 88 ? -20.094 -6.031 -8.656 1 88.88 88 GLN A N 1
ATOM 625 C CA . GLN A 1 88 ? -20.578 -6.547 -7.383 1 88.88 88 GLN A CA 1
ATOM 626 C C . GLN A 1 88 ? -20.656 -8.07 -7.398 1 88.88 88 GLN A C 1
ATOM 628 O O . GLN A 1 88 ? -21.484 -8.656 -8.102 1 88.88 88 GLN A O 1
ATOM 633 N N . PRO A 1 89 ? -19.641 -8.703 -6.672 1 90.12 89 PRO A N 1
ATOM 634 C CA . PRO A 1 89 ? -18.594 -8.062 -5.887 1 90.12 89 PRO A CA 1
ATOM 635 C C . PRO A 1 89 ? -17.5 -7.43 -6.762 1 90.12 89 PRO A C 1
ATOM 637 O O . PRO A 1 89 ? -17.297 -7.863 -7.898 1 90.12 89 PRO A O 1
ATOM 640 N N . PRO A 1 90 ? -16.797 -6.398 -6.25 1 94.06 90 PRO A N 1
ATOM 641 C CA . PRO A 1 90 ? -15.805 -5.723 -7.082 1 94.06 90 PRO A CA 1
ATOM 642 C C . PRO A 1 90 ? -14.625 -6.625 -7.434 1 94.06 90 PRO A C 1
ATOM 644 O O . PRO A 1 90 ? -14.156 -7.391 -6.59 1 94.06 90 PRO A O 1
ATOM 647 N N . GLU A 1 91 ? -14.172 -6.648 -8.633 1 96.75 91 GLU A N 1
ATOM 648 C CA . GLU A 1 91 ? -13.023 -7.434 -9.062 1 96.75 91 GLU A CA 1
ATOM 649 C C . GLU A 1 91 ? -12.281 -6.742 -10.211 1 96.75 91 GLU A C 1
ATOM 651 O O . GLU A 1 91 ? -12.82 -5.828 -10.844 1 96.75 91 GLU A O 1
ATOM 656 N N . GLN A 1 92 ? -11.078 -7.059 -10.383 1 98.06 92 GLN A N 1
ATOM 657 C CA . GLN A 1 92 ? -10.234 -6.594 -11.484 1 98.06 92 GLN A CA 1
ATOM 658 C C . GLN A 1 92 ? -9.344 -7.715 -12.008 1 98.06 92 GLN A C 1
ATOM 660 O O .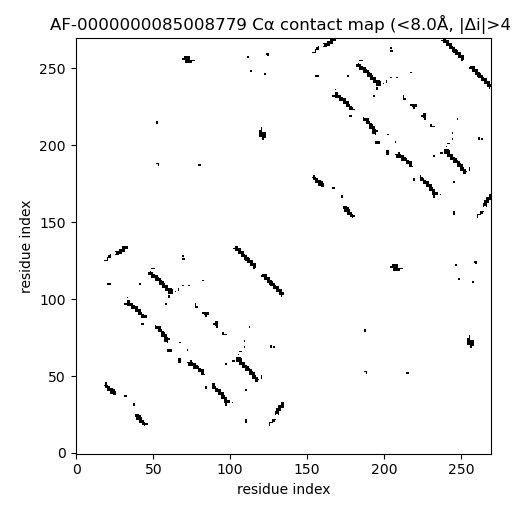 GLN A 1 92 ? -8.773 -8.477 -11.219 1 98.06 92 GLN A O 1
ATOM 665 N N . THR A 1 93 ? -9.305 -7.816 -13.328 1 98.56 93 THR A N 1
ATOM 666 C CA . THR A 1 93 ? -8.461 -8.828 -13.969 1 98.56 93 THR A CA 1
ATOM 667 C C . THR A 1 93 ? -7.168 -8.203 -14.477 1 98.56 93 THR A C 1
ATOM 669 O O . THR A 1 93 ? -7.18 -7.121 -15.062 1 98.56 93 THR A O 1
ATOM 672 N N . PHE A 1 94 ? -6.152 -8.867 -14.195 1 98.62 94 PHE A N 1
ATOM 673 C CA . PHE A 1 94 ? -4.82 -8.492 -14.648 1 98.62 94 PHE A CA 1
ATOM 674 C C . PHE A 1 94 ? -4.25 -9.547 -15.586 1 98.62 94 PHE A C 1
ATOM 676 O O . PHE A 1 94 ? -4.59 -10.727 -15.484 1 98.62 94 PHE A O 1
ATOM 683 N N . ASN A 1 95 ? -3.408 -9.055 -16.438 1 98.38 95 ASN A N 1
ATOM 684 C CA . ASN A 1 95 ? -2.615 -9.977 -17.25 1 98.38 95 ASN A CA 1
ATOM 685 C C . ASN A 1 95 ? -1.184 -10.086 -16.719 1 98.38 95 ASN A C 1
ATOM 687 O O . ASN A 1 95 ? -0.38 -9.172 -16.922 1 98.38 95 ASN A O 1
ATOM 691 N N . ILE A 1 96 ? -0.94 -11.25 -16.156 1 98.69 96 ILE A N 1
ATOM 692 C CA . ILE A 1 96 ? 0.395 -11.422 -15.594 1 98.69 96 ILE A CA 1
ATOM 693 C C . ILE A 1 96 ? 1.189 -12.406 -16.453 1 98.69 96 ILE A C 1
ATOM 695 O O . ILE A 1 96 ? 0.61 -13.234 -17.156 1 98.69 96 ILE A O 1
ATOM 699 N N . THR A 1 97 ? 2.506 -12.25 -16.375 1 98.75 97 THR A N 1
ATOM 700 C CA . THR A 1 97 ? 3.396 -13.188 -17.062 1 98.75 97 THR A CA 1
ATOM 701 C C . THR A 1 97 ? 4.477 -13.695 -16.109 1 98.75 97 THR A C 1
ATOM 703 O O . THR A 1 97 ? 5.234 -12.906 -15.539 1 98.75 97 THR A O 1
ATOM 706 N N . VAL A 1 98 ? 4.457 -14.992 -15.953 1 98.81 98 VAL A N 1
ATOM 707 C CA . VAL A 1 98 ? 5.516 -15.617 -15.172 1 98.81 98 VAL A CA 1
ATOM 708 C C . VAL A 1 98 ? 6.785 -15.727 -16.016 1 98.81 98 VAL A C 1
ATOM 710 O O . VAL A 1 98 ? 6.766 -16.297 -17.109 1 98.81 98 VAL A O 1
ATOM 713 N N . PRO A 1 99 ? 7.816 -15.203 -15.469 1 98.44 99 PRO A N 1
ATOM 714 C CA . PRO A 1 99 ? 9.031 -15.188 -16.297 1 98.44 99 PRO A CA 1
ATOM 715 C C . PRO A 1 99 ? 9.609 -16.578 -16.516 1 98.44 99 PRO A C 1
ATOM 717 O O . PRO A 1 99 ? 9.367 -17.484 -15.703 1 98.44 99 PRO A O 1
ATOM 720 N N . ASP A 1 100 ? 10.438 -16.703 -17.531 1 97.81 100 ASP A N 1
ATOM 721 C CA . ASP A 1 100 ? 11.055 -17.969 -17.891 1 97.81 100 ASP A CA 1
ATOM 722 C C . ASP A 1 100 ? 12.023 -18.453 -16.812 1 97.81 100 ASP A C 1
ATOM 724 O O . ASP A 1 100 ? 12.266 -19.656 -16.672 1 97.81 100 ASP A O 1
ATOM 728 N N . SER A 1 101 ? 12.547 -17.516 -16.109 1 97.69 101 SER A N 1
ATOM 729 C CA . SER A 1 101 ? 13.562 -17.828 -15.102 1 97.69 101 SER A CA 1
ATOM 730 C C . SER A 1 101 ? 12.93 -18.406 -13.836 1 97.69 101 SER A C 1
ATOM 732 O O . SER A 1 101 ? 13.625 -18.938 -12.977 1 97.69 101 SER A O 1
ATOM 734 N N . PHE A 1 102 ? 11.625 -18.297 -13.742 1 98.06 102 PHE A N 1
ATOM 735 C CA . PHE A 1 102 ? 10.945 -18.797 -12.555 1 98.06 102 PHE A CA 1
ATOM 736 C C . PHE A 1 102 ? 10.969 -20.328 -12.523 1 98.06 102 PHE A C 1
ATOM 738 O O . PHE A 1 102 ? 10.789 -20.969 -13.555 1 98.06 102 PHE A O 1
ATOM 745 N N . PRO A 1 103 ? 11.164 -20.938 -11.383 1 97.25 103 PRO A N 1
ATOM 746 C CA . PRO A 1 103 ? 11.234 -22.391 -11.312 1 97.25 103 PRO A CA 1
ATOM 747 C C . PRO A 1 103 ? 9.906 -23.062 -11.641 1 97.25 103 PRO A C 1
ATOM 749 O O . PRO A 1 103 ? 8.844 -22.531 -11.328 1 97.25 103 PRO A O 1
ATOM 752 N N . VAL A 1 104 ? 9.984 -24.266 -12.25 1 97.31 104 VAL A N 1
ATOM 753 C CA . VAL A 1 104 ? 8.812 -25.094 -12.5 1 97.31 104 VAL A CA 1
ATOM 754 C C . VAL A 1 104 ? 8.352 -25.75 -11.211 1 97.31 104 VAL A C 1
ATOM 756 O O . VAL A 1 104 ? 9.172 -26.031 -10.328 1 97.31 104 VAL A O 1
ATOM 759 N N . GLY A 1 105 ? 7.016 -26.031 -11.18 1 97.56 105 GLY A N 1
ATOM 760 C CA . GLY A 1 105 ? 6.477 -26.703 -10.008 1 97.56 105 GLY A CA 1
ATOM 761 C C . GLY A 1 105 ? 5.414 -25.891 -9.289 1 97.56 105 GLY A C 1
ATOM 762 O O . GLY A 1 105 ? 4.812 -24.984 -9.875 1 97.56 105 GLY A O 1
ATOM 763 N N . TYR A 1 106 ? 5.121 -26.312 -8.023 1 97.44 106 TYR A N 1
ATOM 764 C CA . TYR A 1 106 ? 4.102 -25.625 -7.227 1 97.44 106 TYR A CA 1
ATOM 765 C C . TYR A 1 106 ? 4.539 -24.203 -6.883 1 97.44 106 TYR A C 1
ATOM 767 O O . TYR A 1 106 ? 5.707 -23.969 -6.57 1 97.44 106 TYR A O 1
ATOM 775 N N . ALA A 1 107 ? 3.619 -23.359 -7.008 1 98.12 107 ALA A N 1
ATOM 776 C CA . ALA A 1 107 ? 3.848 -21.938 -6.695 1 98.12 107 ALA A CA 1
ATOM 777 C C . ALA A 1 107 ? 2.596 -21.297 -6.102 1 98.12 107 ALA A C 1
ATOM 779 O O . ALA A 1 107 ? 1.506 -21.875 -6.172 1 98.12 107 ALA A O 1
ATOM 780 N N . GLU A 1 108 ? 2.762 -20.234 -5.488 1 98.19 108 GLU A N 1
ATOM 781 C CA . GLU A 1 108 ? 1.643 -19.438 -4.992 1 98.19 108 GLU A CA 1
ATOM 782 C C . GLU A 1 108 ? 1.592 -18.078 -5.672 1 98.19 108 GLU A C 1
ATOM 784 O O . GLU A 1 108 ? 2.561 -17.312 -5.617 1 98.19 108 GLU A O 1
ATOM 789 N N . LEU A 1 109 ? 0.482 -17.812 -6.383 1 98.56 109 LEU A N 1
ATOM 790 C CA . LEU A 1 109 ? 0.186 -16.438 -6.785 1 98.56 109 LEU A CA 1
ATOM 791 C C . LEU A 1 109 ? -0.322 -15.633 -5.602 1 98.56 109 LEU A C 1
ATOM 793 O O . LEU A 1 109 ? -1.146 -16.109 -4.82 1 98.56 109 LEU A O 1
ATOM 797 N N . VAL A 1 110 ? 0.161 -14.469 -5.445 1 98.5 110 VAL A N 1
ATOM 798 C CA . VAL A 1 110 ? -0.172 -13.648 -4.281 1 98.5 110 VAL A CA 1
ATOM 799 C C . VAL A 1 110 ? -0.651 -12.273 -4.734 1 98.5 110 VAL A C 1
ATOM 801 O O . VAL A 1 110 ? -0.067 -11.672 -5.637 1 98.5 110 VAL A O 1
ATOM 804 N N . ALA A 1 111 ? -1.714 -11.828 -4.188 1 98.5 111 ALA A N 1
ATOM 805 C CA . ALA A 1 111 ? -2.184 -10.445 -4.281 1 98.5 111 ALA A CA 1
ATOM 806 C C . ALA A 1 111 ? -2.068 -9.734 -2.939 1 98.5 111 ALA A C 1
ATOM 808 O O . ALA A 1 111 ? -2.592 -10.211 -1.93 1 98.5 111 ALA A O 1
ATOM 809 N N . THR A 1 112 ? -1.34 -8.695 -2.924 1 97.56 112 THR A N 1
ATOM 810 C CA . THR A 1 112 ? -1.2 -7.828 -1.76 1 97.56 112 THR A CA 1
ATOM 811 C C . THR A 1 112 ? -1.771 -6.445 -2.045 1 97.56 112 THR A C 1
ATOM 813 O O . THR A 1 112 ? -1.298 -5.742 -2.941 1 97.56 112 THR A O 1
ATOM 816 N N . HIS A 1 113 ? -2.73 -6.031 -1.421 1 94.69 113 HIS A N 1
ATOM 817 C CA . HIS A 1 113 ? -3.26 -4.719 -1.782 1 94.69 113 HIS A CA 1
ATOM 818 C C . HIS A 1 113 ? -3.301 -3.789 -0.575 1 94.69 113 HIS A C 1
ATOM 820 O O . HIS A 1 113 ? -3.518 -4.238 0.553 1 94.69 113 HIS A O 1
ATOM 826 N N . PHE A 1 114 ? -3.004 -2.648 -0.739 1 96.25 114 PHE A N 1
ATOM 827 C CA . PHE A 1 114 ? -3.092 -1.549 0.215 1 96.25 114 PHE A CA 1
ATOM 828 C C . PHE A 1 114 ? -4.465 -0.889 0.156 1 96.25 114 PHE A C 1
ATOM 830 O O . PHE A 1 114 ? -4.895 -0.435 -0.906 1 96.25 114 PHE A O 1
ATOM 837 N N . VAL A 1 115 ? -5.105 -0.914 1.354 1 94.25 115 VAL A N 1
ATOM 838 C CA . VAL A 1 115 ? -6.484 -0.441 1.397 1 94.25 115 VAL A CA 1
ATOM 839 C C . VAL A 1 115 ? -6.695 0.425 2.639 1 94.25 115 VAL A C 1
ATOM 841 O O . VAL A 1 115 ? -6.039 0.221 3.662 1 94.25 115 VAL A O 1
ATOM 844 N N . LEU A 1 116 ? -7.566 1.401 2.488 1 95 116 LEU A N 1
ATOM 845 C CA . LEU A 1 116 ? -8.055 2.207 3.604 1 95 116 LEU A CA 1
ATOM 846 C C . LEU A 1 116 ? -9.477 1.807 3.982 1 95 116 LEU A C 1
ATOM 848 O O . LEU A 1 116 ? -10.359 1.769 3.127 1 95 116 LEU A O 1
ATOM 852 N N . ARG A 1 117 ? -9.656 1.557 5.289 1 92.06 117 ARG A N 1
ATOM 853 C CA . ARG A 1 117 ? -10.945 0.984 5.676 1 92.06 117 ARG A CA 1
ATOM 854 C C . ARG A 1 117 ? -11.703 1.921 6.609 1 92.06 117 ARG A C 1
ATOM 856 O O . ARG A 1 117 ? -11.109 2.535 7.496 1 92.06 117 ARG A O 1
ATOM 863 N N . GLY A 1 118 ? -13.031 1.975 6.285 1 91.69 118 GLY A N 1
ATOM 864 C CA . GLY A 1 118 ? -13.938 2.641 7.207 1 91.69 118 GLY A CA 1
ATOM 865 C C . GLY A 1 118 ? -13.82 4.152 7.168 1 91.69 118 GLY A C 1
ATOM 866 O O . GLY A 1 118 ? -13.055 4.703 6.371 1 91.69 118 GLY A O 1
ATOM 867 N N . ASP A 1 119 ? -14.562 4.801 8.039 1 91.75 119 ASP A N 1
ATOM 868 C CA . ASP A 1 119 ? -14.648 6.254 8.102 1 91.75 119 ASP A CA 1
ATOM 869 C C . ASP A 1 119 ? -13.328 6.867 8.562 1 91.75 119 ASP A C 1
ATOM 871 O O . ASP A 1 119 ? -13.047 8.031 8.281 1 91.75 119 ASP A O 1
ATOM 875 N N . LYS A 1 120 ? -12.531 6.039 9.195 1 94.5 120 LYS A N 1
ATOM 876 C CA . LYS A 1 120 ? -11.266 6.527 9.727 1 94.5 120 LYS A CA 1
ATOM 877 C C . LYS A 1 120 ? -10.133 6.297 8.734 1 94.5 120 LYS A C 1
ATOM 879 O O . LYS A 1 120 ? -8.984 6.68 8.992 1 94.5 120 LYS A O 1
ATOM 884 N N . HIS A 1 121 ? -10.422 5.703 7.66 1 95.88 121 HIS A N 1
ATOM 885 C CA . HIS A 1 121 ? -9.422 5.371 6.645 1 95.88 121 HIS A CA 1
ATOM 886 C C . HIS A 1 121 ? -8.242 4.625 7.258 1 95.88 121 HIS A C 1
ATOM 888 O O . HIS A 1 121 ? -7.09 4.98 7.016 1 95.88 121 HIS A O 1
ATOM 894 N N . ALA A 1 122 ? -8.594 3.615 8.117 1 95.19 122 ALA A N 1
ATOM 895 C CA . ALA A 1 122 ? -7.535 2.805 8.711 1 95.19 122 ALA A CA 1
ATOM 896 C C . ALA A 1 122 ? -6.738 2.076 7.633 1 95.19 122 ALA A C 1
ATOM 898 O O . ALA A 1 122 ? -7.309 1.398 6.777 1 95.19 122 ALA A O 1
ATOM 899 N N . PRO A 1 123 ? -5.371 2.266 7.68 1 95.81 123 PRO A N 1
ATOM 900 C CA . PRO A 1 123 ? -4.574 1.623 6.629 1 95.81 123 PRO A CA 1
ATOM 901 C C . PRO A 1 123 ? -4.328 0.141 6.902 1 95.81 123 PRO A C 1
ATOM 903 O O . PRO A 1 123 ? -4.004 -0.239 8.031 1 95.81 123 PRO A O 1
ATOM 906 N N . PHE A 1 124 ? -4.469 -0.706 5.809 1 92.69 124 PHE A N 1
ATOM 907 C CA . PHE A 1 124 ? -4.266 -2.145 5.934 1 92.69 124 PHE A CA 1
ATOM 908 C C . PHE A 1 124 ? -3.588 -2.711 4.695 1 92.69 124 PHE A C 1
ATOM 910 O O . PHE A 1 124 ? -3.809 -2.223 3.582 1 92.69 124 PHE A O 1
ATOM 917 N N . LEU A 1 125 ? -2.803 -3.729 5.027 1 94.56 125 LEU A N 1
ATOM 918 C CA . LEU A 1 125 ? -2.402 -4.633 3.955 1 94.56 125 LEU A CA 1
ATOM 919 C C . LEU A 1 125 ? -3.191 -5.934 4.016 1 94.56 125 LEU A C 1
ATOM 921 O O . LEU A 1 125 ? -3.338 -6.523 5.09 1 94.56 125 LEU A O 1
ATOM 925 N N . GLN A 1 126 ? -3.715 -6.258 2.947 1 93.62 126 GLN A N 1
ATOM 926 C CA . GLN A 1 126 ? -4.363 -7.559 2.826 1 93.62 126 GLN A CA 1
ATOM 927 C C . GLN A 1 126 ? -3.652 -8.438 1.8 1 93.62 126 GLN A C 1
ATOM 929 O O . GLN A 1 126 ? -3.236 -7.953 0.745 1 93.62 126 GLN A O 1
ATOM 934 N N . ILE A 1 127 ? -3.555 -9.68 2.109 1 96.5 127 ILE A N 1
ATOM 935 C CA . ILE A 1 127 ? -2.826 -10.609 1.261 1 96.5 127 ILE A CA 1
ATOM 936 C C . ILE A 1 127 ? -3.699 -11.828 0.966 1 96.5 127 ILE A C 1
ATOM 938 O O . ILE A 1 127 ? -4.32 -12.391 1.872 1 96.5 127 ILE A O 1
ATOM 942 N N . ALA A 1 128 ? -3.814 -12.18 -0.263 1 96.56 128 ALA A N 1
ATOM 943 C CA . ALA A 1 128 ? -4.48 -13.398 -0.711 1 96.56 128 ALA A CA 1
ATOM 944 C C . ALA A 1 128 ? -3.561 -14.234 -1.598 1 96.56 128 ALA A C 1
ATOM 946 O O . ALA A 1 128 ? -2.736 -13.688 -2.334 1 96.56 128 ALA A O 1
ATOM 947 N N . GLY A 1 129 ? -3.68 -15.469 -1.533 1 96.81 129 GLY A N 1
ATOM 948 C CA . GLY A 1 129 ? -2.857 -16.375 -2.324 1 96.81 129 GLY A CA 1
ATOM 949 C C . GLY A 1 129 ? -3.646 -17.5 -2.961 1 96.81 129 GLY A C 1
ATOM 950 O O . GLY A 1 129 ? -4.727 -17.859 -2.482 1 96.81 129 GLY A O 1
ATOM 951 N N . GLU A 1 130 ? -3.131 -17.984 -4.039 1 97.12 130 GLU A N 1
ATOM 952 C CA . GLU A 1 130 ? -3.691 -19.141 -4.742 1 97.12 130 GLU A CA 1
ATOM 953 C C . GLU A 1 130 ? -2.592 -20.062 -5.266 1 97.12 130 GLU A C 1
ATOM 955 O O . GLU A 1 130 ? -1.65 -19.594 -5.918 1 97.12 130 GLU A O 1
ATOM 960 N N . ILE A 1 131 ? -2.76 -21.375 -5.008 1 97.31 131 ILE A N 1
ATOM 961 C CA . ILE A 1 131 ? -1.751 -22.328 -5.445 1 97.31 131 ILE A CA 1
ATOM 962 C C . ILE A 1 131 ? -1.949 -22.656 -6.926 1 97.31 131 ILE A C 1
ATOM 964 O O . ILE A 1 131 ? -3.064 -22.953 -7.355 1 97.31 131 ILE A O 1
ATOM 968 N N . VAL A 1 132 ? -0.824 -22.578 -7.656 1 98 132 VAL A N 1
ATOM 969 C CA . VAL A 1 132 ? -0.824 -22.938 -9.07 1 98 132 VAL A CA 1
ATOM 970 C C . VAL A 1 132 ? 0.359 -23.859 -9.367 1 98 132 VAL A C 1
ATOM 972 O O . VAL A 1 132 ? 1.19 -24.109 -8.492 1 98 132 VAL A O 1
ATOM 975 N N . ILE A 1 133 ? 0.347 -24.406 -10.539 1 97.88 133 ILE A N 1
ATOM 976 C CA . ILE A 1 133 ? 1.457 -25.219 -11.008 1 97.88 133 ILE A CA 1
ATOM 977 C C . ILE A 1 133 ? 2.119 -24.547 -12.211 1 97.88 133 ILE A C 1
ATOM 979 O O . ILE A 1 133 ? 1.486 -24.375 -13.258 1 97.88 133 ILE A O 1
ATOM 983 N N . VAL A 1 134 ? 3.371 -24.219 -12.047 1 98.44 134 VAL A N 1
ATOM 984 C CA . VAL A 1 134 ? 4.102 -23.547 -13.117 1 98.44 134 VAL A CA 1
ATOM 985 C C . VAL A 1 134 ? 4.816 -24.578 -13.984 1 98.44 134 VAL A C 1
ATOM 987 O O . VAL A 1 134 ? 5.461 -25.484 -13.469 1 98.44 134 VAL A O 1
ATOM 990 N N . VAL A 1 135 ? 4.645 -24.375 -15.352 1 98.06 135 VAL A N 1
ATOM 991 C CA . VAL A 1 135 ? 5.301 -25.281 -16.281 1 98.06 135 VAL A CA 1
ATOM 992 C C . VAL A 1 135 ? 6.055 -24.484 -17.344 1 98.06 135 VAL A C 1
ATOM 994 O O . VAL A 1 135 ? 5.746 -23.312 -17.594 1 98.06 135 VAL A O 1
ATOM 997 N N . MET B 1 1 ? 23.969 -8.25 53.406 1 30.5 1 MET B N 1
ATOM 998 C CA . MET B 1 1 ? 24.312 -8.383 52 1 30.5 1 MET B CA 1
ATOM 999 C C . MET B 1 1 ? 23.078 -8.188 51.125 1 30.5 1 MET B C 1
ATOM 1001 O O . MET B 1 1 ? 22.141 -8.992 51.156 1 30.5 1 MET B O 1
ATOM 1005 N N . LYS B 1 2 ? 22.609 -6.855 50.938 1 34.22 2 LYS B N 1
ATOM 1006 C CA . LYS B 1 2 ? 21.484 -6.363 50.156 1 34.22 2 LYS B CA 1
ATOM 1007 C C . LYS B 1 2 ? 21.609 -6.789 48.688 1 34.22 2 LYS B C 1
ATOM 1009 O O . LYS B 1 2 ? 22.609 -6.488 48.031 1 34.22 2 LYS B O 1
ATOM 1014 N N . LEU B 1 3 ? 21.016 -8 48.406 1 37.03 3 LEU B N 1
ATOM 1015 C CA . LEU B 1 3 ? 20.906 -8.547 47.062 1 37.03 3 LEU B CA 1
ATOM 1016 C C . LEU B 1 3 ? 20.344 -7.504 46.094 1 37.03 3 LEU B C 1
ATOM 1018 O O . LEU B 1 3 ? 19.203 -7.082 46.25 1 37.03 3 LEU B O 1
ATOM 1022 N N . LEU B 1 4 ? 21.172 -6.562 45.688 1 41.72 4 LEU B N 1
ATOM 1023 C CA . LEU B 1 4 ? 20.859 -5.691 44.562 1 41.72 4 LEU B CA 1
ATOM 1024 C C . LEU B 1 4 ? 20.469 -6.512 43.312 1 41.72 4 LEU B C 1
ATOM 1026 O O . LEU B 1 4 ? 21.297 -7.238 42.781 1 41.72 4 LEU B O 1
ATOM 1030 N N . ALA B 1 5 ? 19.25 -7.039 43.312 1 42.09 5 ALA B N 1
ATOM 1031 C CA . ALA B 1 5 ? 18.734 -7.664 42.094 1 42.09 5 ALA B CA 1
ATOM 1032 C C . ALA B 1 5 ? 18.859 -6.719 40.906 1 42.09 5 ALA B C 1
ATOM 1034 O O . ALA B 1 5 ? 18.422 -5.566 40.969 1 42.09 5 ALA B O 1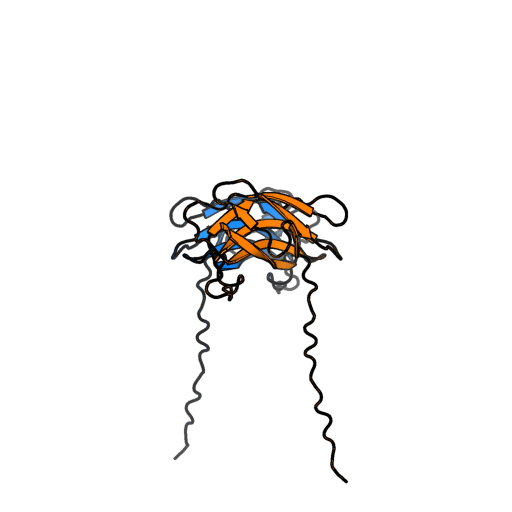
ATOM 1035 N N . PRO B 1 6 ? 19.875 -7.004 40.031 1 41.38 6 PRO B N 1
ATOM 1036 C CA . PRO B 1 6 ? 19.906 -6.195 38.812 1 41.38 6 PRO B CA 1
ATOM 1037 C C . PRO B 1 6 ? 18.578 -6.215 38.062 1 41.38 6 PRO B C 1
ATOM 1039 O O . PRO B 1 6 ? 18 -7.285 37.875 1 41.38 6 PRO B O 1
ATOM 1042 N N . LEU B 1 7 ? 17.75 -5.207 38.281 1 38.25 7 LEU B N 1
ATOM 1043 C CA . LEU B 1 7 ? 16.625 -5.008 37.344 1 38.25 7 LEU B CA 1
ATOM 1044 C C . LEU B 1 7 ? 17.094 -5.113 35.906 1 38.25 7 LEU B C 1
ATOM 1046 O O . LEU B 1 7 ? 17.891 -4.289 35.438 1 38.25 7 LEU B O 1
ATOM 1050 N N . LEU B 1 8 ? 17.328 -6.371 35.438 1 32.94 8 LEU B N 1
ATOM 1051 C CA . LEU B 1 8 ? 17.516 -6.535 34 1 32.94 8 LEU B CA 1
ATOM 1052 C C . LEU B 1 8 ? 16.438 -5.785 33.219 1 32.94 8 LEU B C 1
ATOM 1054 O O . LEU B 1 8 ? 15.25 -6.125 33.312 1 32.94 8 LEU B O 1
ATOM 1058 N N . ALA B 1 9 ? 16.562 -4.43 33.156 1 33.66 9 ALA B N 1
ATOM 1059 C CA . ALA B 1 9 ? 15.766 -3.703 32.188 1 33.66 9 ALA B CA 1
ATOM 1060 C C . ALA B 1 9 ? 15.805 -4.402 30.828 1 33.66 9 ALA B C 1
ATOM 1062 O O . ALA B 1 9 ? 16.859 -4.488 30.188 1 33.66 9 ALA B O 1
ATOM 1063 N N . LEU B 1 10 ? 15.078 -5.422 30.688 1 31.27 10 LEU B N 1
ATOM 1064 C CA . LEU B 1 10 ? 14.852 -5.922 29.344 1 31.27 10 LEU B CA 1
ATOM 1065 C C . LEU B 1 10 ? 14.555 -4.773 28.375 1 31.27 10 LEU B C 1
ATOM 1067 O O . LEU B 1 10 ? 13.461 -4.207 28.406 1 31.27 10 LEU B O 1
ATOM 1071 N N . ALA B 1 11 ? 15.562 -3.936 28.188 1 32.62 11 ALA B N 1
ATOM 1072 C CA . ALA B 1 11 ? 15.438 -3.086 27.016 1 32.62 11 ALA B CA 1
ATOM 1073 C C . ALA B 1 11 ? 14.953 -3.889 25.812 1 32.62 11 ALA B C 1
ATOM 1075 O O . ALA B 1 11 ? 15.609 -4.84 25.375 1 32.62 11 ALA B O 1
ATOM 1076 N N . GLY B 1 12 ? 13.719 -4.121 25.844 1 33.09 12 GLY B N 1
ATOM 1077 C CA . GLY B 1 12 ? 13.188 -4.676 24.609 1 33.09 12 GLY B CA 1
ATOM 1078 C C . GLY B 1 12 ? 13.891 -4.16 23.359 1 33.09 12 GLY B C 1
ATOM 1079 O O . GLY B 1 12 ? 14.016 -2.947 23.188 1 33.09 12 GLY B O 1
ATOM 1080 N N . LEU B 1 13 ? 14.938 -4.836 22.953 1 30.03 13 LEU B N 1
ATOM 1081 C CA . LEU B 1 13 ? 15.438 -4.613 21.594 1 30.03 13 LEU B CA 1
ATOM 1082 C C . LEU B 1 13 ? 14.297 -4.309 20.641 1 30.03 13 LEU B C 1
ATOM 1084 O O . LEU B 1 13 ? 13.523 -5.203 20.281 1 30.03 13 LEU B O 1
ATOM 1088 N N . HIS B 1 14 ? 13.5 -3.234 20.953 1 32.09 14 HIS B N 1
ATOM 1089 C CA . HIS B 1 14 ? 12.734 -2.781 19.797 1 32.09 14 HIS B CA 1
ATOM 1090 C C . HIS B 1 14 ? 13.562 -2.836 18.531 1 32.09 14 HIS B C 1
ATOM 1092 O O . HIS B 1 14 ? 14.617 -2.195 18.438 1 32.09 14 HIS B O 1
ATOM 1098 N N . ILE B 1 15 ? 13.938 -3.975 18.109 1 32.06 15 ILE B N 1
ATOM 1099 C CA . ILE B 1 15 ? 14.422 -3.887 16.734 1 32.06 15 ILE B CA 1
ATOM 1100 C C . ILE B 1 15 ? 13.797 -2.678 16.047 1 32.06 15 ILE B C 1
ATOM 1102 O O . ILE B 1 15 ? 12.578 -2.639 15.828 1 32.06 15 ILE B O 1
ATOM 1106 N N . ALA B 1 16 ? 14.109 -1.46 16.453 1 37.09 16 ALA B N 1
ATOM 1107 C CA . ALA B 1 16 ? 13.812 -0.206 15.766 1 37.09 16 ALA B CA 1
ATOM 1108 C C . ALA B 1 16 ? 13.812 -0.396 14.25 1 37.09 16 ALA B C 1
ATOM 1110 O O . ALA B 1 16 ? 14.875 -0.474 13.633 1 37.09 16 ALA B O 1
ATOM 1111 N N . SER B 1 17 ? 13.094 -1.358 13.695 1 45.12 17 SER B N 1
ATOM 1112 C CA . SER B 1 17 ? 13.055 -1.244 12.242 1 45.12 17 SER B CA 1
ATOM 1113 C C . SER B 1 17 ? 13.102 0.215 11.805 1 45.12 17 SER B C 1
ATOM 1115 O O . SER B 1 17 ? 12.266 1.02 12.211 1 45.12 17 SER B O 1
ATOM 1117 N N . ALA B 1 18 ? 14.273 0.76 11.766 1 49.91 18 ALA B N 1
ATOM 1118 C CA . ALA B 1 18 ? 14.562 2.141 11.383 1 49.91 18 ALA B CA 1
ATOM 1119 C C . ALA B 1 18 ? 13.469 2.691 10.469 1 49.91 18 ALA B C 1
ATOM 1121 O O . ALA B 1 18 ? 13.094 2.055 9.484 1 49.91 18 ALA B O 1
ATOM 1122 N N . GLN B 1 19 ? 12.578 3.484 11.062 1 61.25 19 GLN B N 1
ATOM 1123 C CA . GLN B 1 19 ? 11.609 4.168 10.211 1 61.25 19 GLN B CA 1
ATOM 1124 C C . GLN B 1 19 ? 12.289 4.754 8.969 1 61.25 19 GLN B C 1
ATOM 1126 O O . GLN B 1 19 ? 13.297 5.453 9.086 1 61.25 19 GLN B O 1
ATOM 1131 N N . GLN B 1 20 ? 11.992 4.223 7.836 1 81.62 20 GLN B N 1
ATOM 1132 C CA . GLN B 1 20 ? 12.602 4.598 6.566 1 81.62 20 GLN B CA 1
ATOM 1133 C C . GLN B 1 20 ? 11.82 5.719 5.887 1 81.62 20 GLN B C 1
ATOM 1135 O O . GLN B 1 20 ? 12.242 6.246 4.855 1 81.62 20 GLN B O 1
ATOM 1140 N N . LEU B 1 21 ? 10.773 6.25 6.695 1 93.94 21 LEU B N 1
ATOM 1141 C CA . LEU B 1 21 ? 9.945 7.301 6.105 1 93.94 21 LEU B CA 1
ATOM 1142 C C . LEU B 1 21 ? 9.883 8.516 7.023 1 93.94 21 LEU B C 1
ATOM 1144 O O . LEU B 1 21 ? 9.742 8.375 8.242 1 93.94 21 LEU B O 1
ATOM 1148 N N . SER B 1 22 ? 10.047 9.711 6.488 1 95.69 22 SER B N 1
ATOM 1149 C CA . SER B 1 22 ? 9.906 10.938 7.262 1 95.69 22 SER B CA 1
ATOM 1150 C C . SER B 1 22 ? 9.289 12.047 6.422 1 95.69 22 SER B C 1
ATOM 1152 O O . SER B 1 22 ? 9.297 11.984 5.191 1 95.69 22 SER B O 1
ATOM 1154 N N . ILE B 1 23 ? 8.703 12.945 7.074 1 97.5 23 ILE B N 1
ATOM 1155 C CA . ILE B 1 23 ? 8.258 14.188 6.449 1 97.5 23 ILE B CA 1
ATOM 1156 C C . ILE B 1 23 ? 9.297 15.281 6.684 1 97.5 23 ILE B C 1
ATOM 1158 O O . ILE B 1 23 ? 9.5 15.719 7.816 1 97.5 23 ILE B O 1
ATOM 1162 N N . LYS B 1 24 ? 9.906 15.672 5.605 1 97.19 24 LYS B N 1
ATOM 1163 C CA . LYS B 1 24 ? 10.984 16.656 5.672 1 97.19 24 LYS B CA 1
ATOM 1164 C C . LYS B 1 24 ? 10.43 18.078 5.742 1 97.19 24 LYS B C 1
ATOM 1166 O O . LYS B 1 24 ? 11.055 18.969 6.328 1 97.19 24 LYS B O 1
ATOM 1171 N N . SER B 1 25 ? 9.32 18.281 4.988 1 97.69 25 SER B N 1
ATOM 1172 C CA . SER B 1 25 ? 8.578 19.547 4.969 1 97.69 25 SER B CA 1
ATOM 1173 C C . SER B 1 25 ? 7.082 19.297 4.844 1 97.69 25 SER B C 1
ATOM 1175 O O . SER B 1 25 ? 6.652 18.375 4.133 1 97.69 25 SER B O 1
ATOM 1177 N N . PRO B 1 26 ? 6.281 20.156 5.617 1 98.12 26 PRO B N 1
ATOM 1178 C CA . PRO B 1 26 ? 6.637 21.281 6.484 1 98.12 26 PRO B CA 1
ATOM 1179 C C . PRO B 1 26 ? 7.301 20.828 7.781 1 98.12 26 PRO B C 1
ATOM 1181 O O . PRO B 1 26 ? 7.203 19.656 8.164 1 98.12 26 PRO B O 1
ATOM 1184 N N . ARG B 1 27 ? 7.977 21.688 8.445 1 97.75 27 ARG B N 1
ATOM 1185 C CA . ARG B 1 27 ? 8.594 21.453 9.75 1 97.75 27 ARG B CA 1
ATOM 1186 C C . ARG B 1 27 ? 7.539 21.438 10.852 1 97.75 27 ARG B C 1
ATOM 1188 O O . ARG B 1 27 ? 6.441 21.969 10.68 1 97.75 27 ARG B O 1
ATOM 1195 N N . PRO B 1 28 ? 7.949 20.734 11.906 1 96.44 28 PRO B N 1
ATOM 1196 C CA . PRO B 1 28 ? 6.988 20.719 13.016 1 96.44 28 PRO B CA 1
ATOM 1197 C C . PRO B 1 28 ? 6.535 22.125 13.422 1 96.44 28 PRO B C 1
ATOM 1199 O O . PRO B 1 28 ? 7.352 23.047 13.477 1 96.44 28 PRO B O 1
ATOM 1202 N N . GLY B 1 29 ? 5.199 22.266 13.602 1 96.44 29 GLY B N 1
ATOM 1203 C CA . GLY B 1 29 ? 4.641 23.516 14.086 1 96.44 29 GLY B CA 1
ATOM 1204 C C . GLY B 1 29 ? 4.344 24.516 12.984 1 96.44 29 GLY B C 1
ATOM 1205 O O . GLY B 1 29 ? 3.816 25.594 13.242 1 96.44 29 GLY B O 1
ATOM 1206 N N . THR B 1 30 ? 4.684 24.219 11.797 1 98.06 30 THR B N 1
ATOM 1207 C CA . THR B 1 30 ? 4.395 25.109 10.68 1 98.06 30 THR B CA 1
ATOM 1208 C C . THR B 1 30 ? 2.9 25.406 10.594 1 98.06 30 THR B C 1
ATOM 1210 O O . THR B 1 30 ? 2.072 24.516 10.781 1 98.06 30 THR B O 1
ATOM 1213 N N . VAL B 1 31 ? 2.564 26.625 10.312 1 98.5 31 VAL B N 1
ATOM 1214 C CA . VAL B 1 31 ? 1.177 27.031 10.102 1 98.5 31 VAL B CA 1
ATOM 1215 C C . VAL B 1 31 ? 0.756 26.703 8.672 1 98.5 31 VAL B C 1
ATOM 1217 O O . VAL B 1 31 ? 1.426 27.094 7.711 1 98.5 31 VAL B O 1
ATOM 1220 N N . VAL B 1 32 ? -0.297 25.969 8.562 1 98.62 32 VAL B N 1
ATOM 1221 C CA . VAL B 1 32 ? -0.853 25.578 7.273 1 98.62 32 VAL B CA 1
ATOM 1222 C C . VAL B 1 32 ? -2.232 26.203 7.086 1 98.62 32 VAL B C 1
ATOM 1224 O O . VAL B 1 32 ? -3.105 26.062 7.945 1 98.62 32 VAL B O 1
ATOM 1227 N N . HIS B 1 33 ? -2.455 26.906 5.984 1 98.62 33 HIS B N 1
ATOM 1228 C CA . HIS B 1 33 ? -3.727 27.562 5.695 1 98.62 33 HIS B CA 1
ATOM 1229 C C . HIS B 1 33 ? -4.652 26.656 4.902 1 98.62 33 HIS B C 1
ATOM 1231 O O . HIS B 1 33 ? -4.238 26.047 3.908 1 98.62 33 HIS B O 1
ATOM 1237 N N . ARG B 1 34 ? -5.887 26.625 5.336 1 98.56 34 ARG B N 1
ATOM 1238 C CA . ARG B 1 34 ? -6.895 25.891 4.582 1 98.56 34 ARG B CA 1
ATOM 1239 C C . ARG B 1 34 ? -7.078 26.484 3.189 1 98.56 34 ARG B C 1
ATOM 1241 O O . ARG B 1 34 ? -6.871 27.672 2.988 1 98.56 34 ARG B O 1
ATOM 1248 N N . ASN B 1 35 ? -7.355 25.609 2.281 1 98.12 35 ASN B N 1
ATOM 1249 C CA . ASN B 1 35 ? -7.68 25.922 0.896 1 98.12 35 ASN B CA 1
ATOM 1250 C C . ASN B 1 35 ? -6.512 26.594 0.184 1 98.12 35 ASN B C 1
ATOM 1252 O O . ASN B 1 35 ? -6.711 27.359 -0.753 1 98.12 35 ASN B O 1
ATOM 1256 N N . THR B 1 36 ? -5.309 26.484 0.74 1 97.69 36 THR B N 1
ATOM 1257 C CA . THR B 1 36 ? -4.059 26.922 0.136 1 97.69 36 THR B CA 1
ATOM 1258 C C . THR B 1 36 ? -3.1 25.75 -0.055 1 97.69 36 THR B C 1
ATOM 1260 O O . THR B 1 36 ? -2.881 24.969 0.869 1 97.69 36 THR B O 1
ATOM 1263 N N . PRO B 1 37 ? -2.562 25.625 -1.26 1 98.12 37 PRO B N 1
ATOM 1264 C CA . PRO B 1 37 ? -1.605 24.531 -1.458 1 98.12 37 PRO B CA 1
ATOM 1265 C C . PRO B 1 37 ? -0.398 24.641 -0.529 1 98.12 37 PRO B C 1
ATOM 1267 O O . PRO B 1 37 ? 0.136 25.719 -0.317 1 98.12 37 PRO B O 1
ATOM 1270 N N . THR B 1 38 ? -0.047 23.594 0.015 1 98.06 38 THR B N 1
ATOM 1271 C CA . THR B 1 38 ? 1.115 23.469 0.886 1 98.06 38 THR B CA 1
ATOM 1272 C C . THR B 1 38 ? 2.055 22.375 0.37 1 98.06 38 THR B C 1
ATOM 1274 O O . THR B 1 38 ? 1.622 21.266 0.089 1 98.06 38 THR B O 1
ATOM 1277 N N . ALA B 1 39 ? 3.314 22.75 0.27 1 98.56 39 ALA B N 1
ATOM 1278 C CA . ALA B 1 39 ? 4.301 21.75 -0.126 1 98.56 39 ALA B CA 1
ATOM 1279 C C . ALA B 1 39 ? 4.598 20.781 1.02 1 98.56 39 ALA B C 1
ATOM 1281 O O . ALA B 1 39 ? 4.863 21.203 2.146 1 98.56 39 ALA B O 1
ATOM 1282 N N . MET B 1 40 ? 4.457 19.531 0.743 1 98.75 40 MET B N 1
ATOM 1283 C CA . MET B 1 40 ? 4.797 18.453 1.672 1 98.75 40 MET B CA 1
ATOM 1284 C C . MET B 1 40 ? 5.84 17.531 1.067 1 98.75 40 MET B C 1
ATOM 1286 O O . MET B 1 40 ? 5.574 16.859 0.069 1 98.75 40 MET B O 1
ATOM 1290 N N . THR B 1 41 ? 7.055 17.531 1.727 1 98.62 41 THR B N 1
ATOM 1291 C CA . THR B 1 41 ? 8.133 16.688 1.232 1 98.62 41 THR B CA 1
ATOM 1292 C C . THR B 1 41 ? 8.266 15.43 2.09 1 98.62 41 THR B C 1
ATOM 1294 O O . THR B 1 41 ? 8.469 15.516 3.301 1 98.62 41 THR B O 1
ATOM 1297 N N . VAL B 1 42 ? 8.117 14.297 1.393 1 98.06 42 VAL B N 1
ATOM 1298 C CA . VAL B 1 42 ? 8.281 13 2.033 1 98.06 42 VAL B CA 1
ATOM 1299 C C . VAL B 1 42 ? 9.617 12.383 1.631 1 98.06 42 VAL B C 1
ATOM 1301 O O . VAL B 1 42 ? 9.953 12.336 0.445 1 98.06 42 VAL B O 1
ATOM 1304 N N . GLN B 1 43 ? 10.328 11.984 2.637 1 96.31 43 GLN B N 1
ATOM 1305 C CA . GLN B 1 43 ? 11.664 11.438 2.41 1 96.31 43 GLN B CA 1
ATOM 1306 C C . GLN B 1 43 ? 11.766 10 2.9 1 96.31 43 GLN B C 1
ATOM 1308 O O . GLN B 1 43 ? 11.227 9.656 3.957 1 96.31 43 GLN B O 1
ATOM 1313 N N . THR B 1 44 ? 12.398 9.188 2.084 1 93.25 44 THR B N 1
ATOM 1314 C CA . THR B 1 44 ? 12.664 7.812 2.506 1 93.25 44 THR B CA 1
ATOM 1315 C C . THR B 1 44 ? 14.156 7.582 2.691 1 93.25 44 THR B C 1
ATOM 1317 O O . THR B 1 44 ? 14.977 8.234 2.043 1 93.25 44 THR B O 1
ATOM 1320 N N . GLU B 1 45 ? 14.453 6.738 3.75 1 83.31 45 GLU B N 1
ATOM 1321 C CA . GLU B 1 45 ? 15.844 6.344 3.977 1 83.31 45 GLU B CA 1
ATOM 1322 C C . GLU B 1 45 ? 16.062 4.879 3.611 1 83.31 45 GLU B C 1
ATOM 1324 O O . GLU B 1 45 ? 15.367 3.996 4.113 1 83.31 45 GLU B O 1
ATOM 1329 N N . ASN B 1 46 ? 16.578 4.629 2.529 1 69.12 46 ASN B N 1
ATOM 1330 C CA . ASN B 1 46 ? 16.672 3.236 2.107 1 69.12 46 ASN B CA 1
ATOM 1331 C C . ASN B 1 46 ? 18.047 2.646 2.438 1 69.12 46 ASN B C 1
ATOM 1333 O O . ASN B 1 46 ? 19.062 3.133 1.955 1 69.12 46 ASN B O 1
ATOM 1337 N N . ASN B 1 47 ? 18.156 1.985 3.566 1 67.75 47 ASN B N 1
ATOM 1338 C CA . ASN B 1 47 ? 19.391 1.248 3.834 1 67.75 47 ASN B CA 1
ATOM 1339 C C . ASN B 1 47 ? 19.406 -0.097 3.113 1 67.75 47 ASN B C 1
ATOM 1341 O O . ASN B 1 47 ? 20.234 -0.957 3.414 1 67.75 47 ASN B O 1
ATOM 1345 N N . GLY B 1 48 ? 18.75 -0.177 2.148 1 78.25 48 GLY B N 1
ATOM 1346 C CA . GLY B 1 48 ? 18.688 -1.407 1.376 1 78.25 48 GLY B CA 1
ATOM 1347 C C . GLY B 1 48 ? 17.828 -1.283 0.131 1 78.25 48 GLY B C 1
ATOM 1348 O O . GLY B 1 48 ? 17.547 -0.174 -0.32 1 78.25 48 GLY B O 1
ATOM 1349 N N . THR B 1 49 ? 17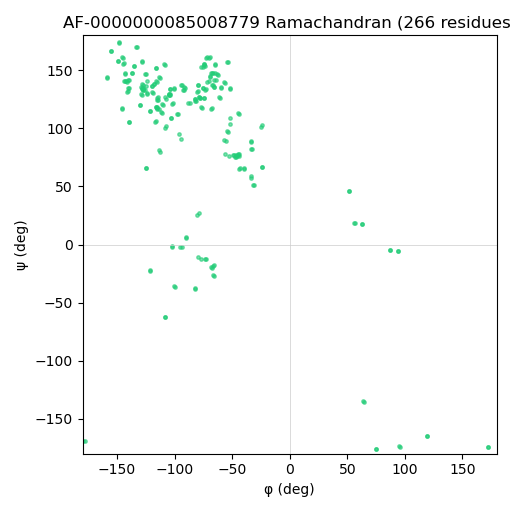.594 -2.504 -0.432 1 86.25 49 THR B N 1
ATOM 1350 C CA . THR B 1 49 ? 16.797 -2.516 -1.646 1 86.25 49 THR B CA 1
ATOM 1351 C C . THR B 1 49 ? 15.312 -2.326 -1.314 1 86.25 49 THR B C 1
ATOM 1353 O O . THR B 1 49 ? 14.766 -3.027 -0.459 1 86.25 49 THR B O 1
ATOM 1356 N N . VAL B 1 50 ? 14.789 -1.251 -1.84 1 89.25 50 VAL B N 1
ATOM 1357 C CA . VAL B 1 50 ? 13.375 -0.969 -1.622 1 89.25 50 VAL B CA 1
ATOM 1358 C C . VAL B 1 50 ? 12.688 -0.708 -2.961 1 89.25 50 VAL B C 1
ATOM 1360 O O . VAL B 1 50 ? 13.281 -0.126 -3.869 1 89.25 50 VAL B O 1
ATOM 1363 N N . GLN B 1 51 ? 11.539 -1.259 -3.059 1 91.44 51 GLN B N 1
ATOM 1364 C CA . GLN B 1 51 ? 10.656 -0.887 -4.156 1 91.44 51 GLN B CA 1
ATOM 1365 C C . GLN B 1 51 ? 9.438 -0.123 -3.645 1 91.44 51 GLN B C 1
ATOM 1367 O O . GLN B 1 51 ? 8.602 -0.684 -2.932 1 91.44 51 GLN B O 1
ATOM 1372 N N . GLU B 1 52 ? 9.391 1.149 -4.055 1 92.5 52 GLU B N 1
ATOM 1373 C CA . GLU B 1 52 ? 8.273 1.993 -3.641 1 92.5 52 GLU B CA 1
ATOM 1374 C C . GLU B 1 52 ? 6.996 1.628 -4.395 1 92.5 52 GLU B C 1
ATOM 1376 O O . GLU B 1 52 ? 7.02 1.437 -5.609 1 92.5 52 GLU B O 1
ATOM 1381 N N . VAL B 1 53 ? 5.891 1.501 -3.631 1 95.69 53 VAL B N 1
ATOM 1382 C CA . VAL B 1 53 ? 4.648 1.118 -4.293 1 95.69 53 VAL B CA 1
ATOM 1383 C C . VAL B 1 53 ? 3.699 2.312 -4.34 1 95.69 53 VAL B C 1
ATOM 1385 O O . VAL B 1 53 ? 3.34 2.785 -5.422 1 95.69 53 VAL B O 1
ATOM 1388 N N . SER B 1 54 ? 3.293 2.811 -3.197 1 97.19 54 SER B N 1
ATOM 1389 C CA . SER B 1 54 ? 2.344 3.918 -3.154 1 97.19 54 SER B CA 1
ATOM 1390 C C . SER B 1 54 ? 2.475 4.707 -1.856 1 97.19 54 SER B C 1
ATOM 1392 O O . SER B 1 54 ? 3.15 4.27 -0.923 1 97.19 54 SER B O 1
ATOM 1394 N N . VAL B 1 55 ? 1.839 5.887 -1.874 1 97.44 55 VAL B N 1
ATOM 1395 C CA . VAL B 1 55 ? 1.787 6.715 -0.673 1 97.44 55 VAL B CA 1
ATOM 1396 C C . VAL B 1 55 ? 0.401 7.344 -0.538 1 97.44 55 VAL B C 1
ATOM 1398 O O . VAL B 1 55 ? -0.235 7.68 -1.539 1 97.44 55 VAL B O 1
ATOM 1401 N N . VAL B 1 56 ? -0.033 7.41 0.619 1 98.38 56 VAL B N 1
ATOM 1402 C CA . VAL B 1 56 ? -1.24 8.133 1.003 1 98.38 56 VAL B CA 1
ATOM 1403 C C . VAL B 1 56 ? -0.876 9.289 1.936 1 98.38 56 VAL B C 1
ATOM 1405 O O . VAL B 1 56 ? -0.195 9.086 2.943 1 98.38 56 VAL B O 1
ATOM 1408 N N . LEU B 1 57 ? -1.269 10.461 1.558 1 98.81 57 LEU B N 1
ATOM 1409 C CA . LEU B 1 57 ? -1.095 11.641 2.404 1 98.81 57 LEU B CA 1
ATOM 1410 C C . LEU B 1 57 ? -2.414 12.039 3.053 1 98.81 57 LEU B C 1
ATOM 1412 O O . LEU B 1 57 ? -3.449 12.086 2.385 1 98.81 57 LEU B O 1
ATOM 1416 N N . SER B 1 58 ? -2.346 12.305 4.328 1 98.81 58 SER B N 1
ATOM 1417 C CA . SER B 1 58 ? -3.566 12.609 5.07 1 98.81 58 SER B CA 1
ATOM 1418 C C . SER B 1 58 ? -3.295 13.594 6.199 1 98.81 58 SER B C 1
ATOM 1420 O O . SER B 1 58 ? -2.148 13.984 6.43 1 98.81 58 SER B O 1
ATOM 1422 N N . ILE B 1 59 ? -4.387 14.016 6.82 1 98.56 59 ILE B N 1
ATOM 1423 C CA . ILE B 1 59 ? -4.277 14.922 7.957 1 98.56 59 ILE B CA 1
ATOM 1424 C C . ILE B 1 59 ? -5.316 14.555 9.016 1 98.56 59 ILE B C 1
ATOM 1426 O O . ILE B 1 59 ? -6.445 14.188 8.68 1 98.56 59 ILE B O 1
ATOM 1430 N N . LEU B 1 60 ? -4.895 14.625 10.258 1 97.5 60 LEU B N 1
ATOM 1431 C CA . LEU B 1 60 ? -5.758 14.328 11.398 1 97.5 60 LEU B CA 1
ATOM 1432 C C . LEU B 1 60 ? -5.758 15.492 12.391 1 97.5 60 LEU B C 1
ATOM 1434 O O . LEU B 1 60 ? -4.707 16.062 12.68 1 97.5 60 LEU B O 1
ATOM 1438 N N . PRO B 1 61 ? -6.965 15.812 12.781 1 97.31 61 PRO B N 1
ATOM 1439 C CA . PRO B 1 61 ? -6.969 16.812 13.852 1 97.31 61 PRO B CA 1
ATOM 1440 C C . PRO B 1 61 ? -6.438 16.266 15.18 1 97.31 61 PRO B C 1
ATOM 1442 O O . PRO B 1 61 ? -6.605 15.086 15.469 1 97.31 61 PRO B O 1
ATOM 1445 N N . CYS B 1 62 ? -5.777 17.016 15.891 1 96.81 62 CYS B N 1
ATOM 1446 C CA . CYS B 1 62 ? -5.281 16.672 17.219 1 96.81 62 CYS B CA 1
ATOM 1447 C C . CYS B 1 62 ? -5.961 17.5 18.297 1 96.81 62 CYS B C 1
ATOM 1449 O O . CYS B 1 62 ? -5.355 18.422 18.844 1 96.81 62 CYS B O 1
ATOM 1451 N N . PRO B 1 63 ? -7.117 17.016 18.547 1 88.88 63 PRO B N 1
ATOM 1452 C CA . PRO B 1 63 ? -7.816 17.797 19.562 1 88.88 63 PRO B CA 1
ATOM 1453 C C . PRO B 1 63 ? -7.121 17.766 20.922 1 88.88 63 PRO B C 1
ATOM 1455 O O . PRO B 1 63 ? -6.582 16.719 21.312 1 88.88 63 PRO B O 1
ATOM 1458 N N . ASP B 1 64 ? -7.09 18.844 21.641 1 85.31 64 ASP B N 1
ATOM 1459 C CA . ASP B 1 64 ? -6.531 19.016 22.984 1 85.31 64 ASP B CA 1
ATOM 1460 C C . ASP B 1 64 ? -5.059 18.609 23.016 1 85.31 64 ASP B C 1
ATOM 1462 O O . ASP B 1 64 ? -4.582 18.094 24.031 1 85.31 64 ASP B O 1
ATOM 1466 N N . GLY B 1 65 ? -4.434 18.547 21.891 1 79.62 65 GLY B N 1
ATOM 1467 C CA . GLY B 1 65 ? -3.002 18.297 21.828 1 79.62 65 GLY B CA 1
ATOM 1468 C C . GLY B 1 65 ? -2.658 16.828 21.641 1 79.62 65 GLY B C 1
ATOM 1469 O O . GLY B 1 65 ? -1.481 16.469 21.578 1 79.62 65 GLY B O 1
ATOM 1470 N N . SER B 1 66 ? -3.59 15.984 21.672 1 90.75 66 SER B N 1
ATOM 1471 C CA . SER B 1 66 ? -3.32 14.57 21.453 1 90.75 66 SER B CA 1
ATOM 1472 C C . SER B 1 66 ? -3.842 14.109 20.094 1 90.75 66 SER B C 1
ATOM 1474 O O . SER B 1 66 ? -5.012 14.32 19.781 1 90.75 66 SER B O 1
ATOM 1476 N N . CYS B 1 67 ? -2.975 13.531 19.375 1 93.44 67 CYS B N 1
ATOM 1477 C CA . CYS B 1 67 ? -3.354 13.07 18.047 1 93.44 67 CYS B CA 1
ATOM 1478 C C . CYS B 1 67 ? -3.768 11.602 18.078 1 93.44 67 CYS B C 1
ATOM 1480 O O . CYS B 1 67 ? -3.148 10.789 18.766 1 93.44 67 CYS B O 1
ATOM 1482 N N . PRO B 1 68 ? -4.879 11.25 17.359 1 93.81 68 PRO B N 1
ATOM 1483 C CA . PRO B 1 68 ? -5.18 9.828 17.188 1 93.81 68 PRO B CA 1
ATOM 1484 C C . PRO B 1 68 ? -4 9.047 16.609 1 93.81 68 PRO B C 1
ATOM 1486 O O . PRO B 1 68 ? -3.096 9.633 16.016 1 93.81 68 PRO B O 1
ATOM 1489 N N . ASN B 1 69 ? -4.02 7.711 16.875 1 94.12 69 ASN B N 1
ATOM 1490 C CA . ASN B 1 69 ? -3.002 6.824 16.328 1 94.12 69 ASN B CA 1
ATOM 1491 C C . ASN B 1 69 ? -3.143 6.691 14.812 1 94.12 69 ASN B C 1
ATOM 1493 O O . ASN B 1 69 ? -4.137 6.148 14.32 1 94.12 69 ASN B O 1
ATOM 1497 N N . ALA B 1 70 ? -2.131 7.133 14.102 1 92.88 70 ALA B N 1
ATOM 1498 C CA . ALA B 1 70 ? -2.186 7.145 12.641 1 92.88 70 ALA B CA 1
ATOM 1499 C C . ALA B 1 70 ? -2.242 5.727 12.078 1 92.88 70 ALA B C 1
ATOM 1501 O O . ALA B 1 70 ? -2.596 5.523 10.914 1 92.88 70 ALA B O 1
ATOM 1502 N N . GLY B 1 71 ? -1.906 4.707 12.805 1 92.38 71 GLY B N 1
ATOM 1503 C CA . GLY B 1 71 ? -2.037 3.328 12.359 1 92.38 71 GLY B CA 1
ATOM 1504 C C . GLY B 1 71 ? -3.475 2.844 12.336 1 92.38 71 GLY B C 1
ATOM 1505 O O . GLY B 1 71 ? -3.779 1.818 11.727 1 92.38 71 GLY B O 1
ATOM 1506 N N . GLU B 1 72 ? -4.328 3.658 12.961 1 94.5 72 GLU B N 1
ATOM 1507 C CA . GLU B 1 72 ? -5.73 3.266 13.078 1 94.5 72 GLU B CA 1
ATOM 1508 C C . GLU B 1 72 ? -6.648 4.301 12.43 1 94.5 72 GLU B C 1
ATOM 1510 O O . GLU B 1 72 ? -7.801 4.004 12.109 1 94.5 72 GLU B O 1
ATOM 1515 N N . ASP B 1 73 ? -6.211 5.402 12.312 1 96.5 73 ASP B N 1
ATOM 1516 C CA . ASP B 1 73 ? -6.98 6.543 11.82 1 96.5 73 ASP B CA 1
ATOM 1517 C C . ASP B 1 73 ? -6.102 7.488 11.008 1 96.5 73 ASP B C 1
ATOM 1519 O O . ASP B 1 73 ? -5.184 8.109 11.547 1 96.5 73 ASP B O 1
ATOM 1523 N N . LEU B 1 74 ? -6.457 7.621 9.703 1 97.75 74 LEU B N 1
ATOM 1524 C CA . LEU B 1 74 ? -5.672 8.516 8.859 1 97.75 74 LEU B CA 1
ATOM 1525 C C . LEU B 1 74 ? -6.406 9.836 8.641 1 97.75 74 LEU B C 1
ATOM 1527 O O . LEU B 1 74 ? -5.867 10.758 8.016 1 97.75 74 LEU B O 1
ATOM 1531 N N . GLY B 1 75 ? -7.59 9.977 9.18 1 97 75 GLY B N 1
ATOM 1532 C CA . GLY B 1 75 ? -8.344 11.219 9.062 1 97 75 GLY B CA 1
ATOM 1533 C C . GLY B 1 75 ? -8.719 11.555 7.633 1 97 75 GLY B C 1
ATOM 1534 O O . GLY B 1 75 ? -9.258 10.719 6.91 1 97 75 GLY B O 1
ATOM 1535 N N . THR B 1 76 ? -8.539 12.773 7.238 1 97.81 76 THR B N 1
ATOM 1536 C CA . THR B 1 76 ? -8.883 13.266 5.91 1 97.81 76 THR B CA 1
ATOM 1537 C C . THR B 1 76 ? -7.773 12.93 4.914 1 97.81 76 THR B C 1
ATOM 1539 O O . THR B 1 76 ? -6.613 13.297 5.125 1 97.81 76 THR B O 1
ATOM 1542 N N . ILE B 1 77 ? -8.172 12.234 3.854 1 98.31 77 ILE B N 1
ATOM 1543 C CA . ILE B 1 77 ? -7.207 11.883 2.822 1 98.31 77 ILE B CA 1
ATOM 1544 C C . ILE B 1 77 ? -6.961 13.086 1.912 1 98.31 77 ILE B C 1
ATOM 1546 O O . ILE B 1 77 ? -7.906 13.672 1.38 1 98.31 77 ILE B O 1
ATOM 1550 N N . LEU B 1 78 ? -5.703 13.391 1.792 1 98.62 78 LEU B N 1
ATOM 1551 C CA . LEU B 1 78 ? -5.344 14.547 0.984 1 98.62 78 LEU B CA 1
ATOM 1552 C C . LEU B 1 78 ? -4.883 14.117 -0.405 1 98.62 78 LEU B C 1
ATOM 1554 O O . LEU B 1 78 ? -5.102 14.836 -1.385 1 98.62 78 LEU B O 1
ATOM 1558 N N . SER B 1 79 ? -4.199 13.008 -0.468 1 97.62 79 SER B N 1
ATOM 1559 C CA . SER B 1 79 ? -3.715 12.508 -1.749 1 97.62 79 SER B CA 1
ATOM 1560 C C . SER B 1 79 ? -3.412 11.016 -1.682 1 97.62 79 SER B C 1
ATOM 1562 O O . SER B 1 79 ? -2.982 10.508 -0.643 1 97.62 79 SER B O 1
ATOM 1564 N N . VAL B 1 80 ? -3.652 10.273 -2.707 1 96.56 80 VAL B N 1
ATOM 1565 C CA . VAL B 1 80 ? -3.305 8.875 -2.92 1 96.56 80 VAL B CA 1
ATOM 1566 C C . VAL B 1 80 ? -2.59 8.719 -4.262 1 96.56 80 VAL B C 1
ATOM 1568 O O . VAL B 1 80 ? -3.051 9.227 -5.281 1 96.56 80 VAL B O 1
ATOM 1571 N N . GLY B 1 81 ? -1.507 7.984 -4.273 1 93.81 81 GLY B N 1
ATOM 1572 C CA . GLY B 1 81 ? -0.854 7.812 -5.562 1 93.81 81 GLY B CA 1
ATOM 1573 C C . GLY B 1 81 ? 0.488 7.109 -5.461 1 93.81 81 GLY B C 1
ATOM 1574 O O . GLY B 1 81 ? 0.849 6.598 -4.398 1 93.81 81 GLY B O 1
ATOM 1575 N N . PRO B 1 82 ? 1.164 7.047 -6.617 1 94.25 82 PRO B N 1
ATOM 1576 C CA . PRO B 1 82 ? 2.498 6.441 -6.605 1 94.25 82 PRO B CA 1
ATOM 1577 C C . PRO B 1 82 ? 3.5 7.242 -5.777 1 94.25 82 PRO B C 1
ATOM 1579 O O . PRO B 1 82 ? 3.283 8.43 -5.516 1 94.25 82 PRO B O 1
ATOM 1582 N N . PHE B 1 83 ? 4.441 6.629 -5.328 1 94.75 83 PHE B N 1
ATOM 1583 C CA . PHE B 1 83 ? 5.57 7.219 -4.625 1 94.75 83 PHE B CA 1
ATOM 1584 C C . PHE B 1 83 ? 6.867 6.996 -5.398 1 94.75 83 PHE B C 1
ATOM 1586 O O . PHE B 1 83 ? 7.379 5.879 -5.453 1 94.75 83 PHE B O 1
ATOM 1593 N N . GLN B 1 84 ? 7.34 8.086 -6.023 1 94.69 84 GLN B N 1
ATOM 1594 C CA . GLN B 1 84 ? 8.516 8.016 -6.887 1 94.69 84 GLN B CA 1
ATOM 1595 C C . GLN B 1 84 ? 9.586 9.008 -6.441 1 94.69 84 GLN B C 1
ATOM 1597 O O . GLN B 1 84 ? 9.914 9.945 -7.176 1 94.69 84 GLN B O 1
ATOM 1602 N N . PRO B 1 85 ? 10.102 8.742 -5.258 1 95.06 85 PRO B N 1
ATOM 1603 C CA . PRO B 1 85 ? 11.109 9.688 -4.766 1 95.06 85 PRO B CA 1
ATOM 1604 C C . PRO B 1 85 ? 12.406 9.633 -5.574 1 95.06 85 PRO B C 1
ATOM 1606 O O . PRO B 1 85 ? 12.773 8.578 -6.094 1 95.06 85 PRO B O 1
ATOM 1609 N N . VAL B 1 86 ? 13.055 10.758 -5.688 1 94.25 86 VAL B N 1
ATOM 1610 C CA . VAL B 1 86 ? 14.305 10.867 -6.438 1 94.25 86 VAL B CA 1
ATOM 1611 C C . VAL B 1 86 ? 15.367 11.539 -5.57 1 94.25 86 VAL B C 1
ATOM 1613 O O . VAL B 1 86 ? 15.055 12.117 -4.531 1 94.25 86 VAL B O 1
ATOM 1616 N N . GLY B 1 87 ? 16.625 11.273 -5.949 1 93.12 87 GLY B N 1
ATOM 1617 C CA . GLY B 1 87 ? 17.734 11.93 -5.262 1 93.12 87 GLY B CA 1
ATOM 1618 C C . GLY B 1 87 ? 18.312 11.086 -4.145 1 93.12 87 GLY B C 1
ATOM 1619 O O . GLY B 1 87 ? 18.141 9.867 -4.117 1 93.12 87 GLY B O 1
ATOM 1620 N N . GLN B 1 88 ? 19.328 11.703 -3.303 1 89 88 GLN B N 1
ATOM 1621 C CA . GLN B 1 88 ? 20 11.062 -2.186 1 89 88 GLN B CA 1
ATOM 1622 C C . GLN B 1 88 ? 20.172 12.031 -1.017 1 89 88 GLN B C 1
ATOM 1624 O O . GLN B 1 88 ? 20.938 12.984 -1.102 1 89 88 GLN B O 1
ATOM 1629 N N . PRO B 1 89 ? 19.312 11.797 0.055 1 90.31 89 PRO B N 1
ATOM 1630 C CA . PRO B 1 89 ? 18.328 10.719 0.178 1 90.31 89 PRO B CA 1
ATOM 1631 C C . PRO B 1 89 ? 17.094 10.93 -0.708 1 90.31 89 PRO B C 1
ATOM 1633 O O . PRO B 1 89 ? 16.766 12.07 -1.042 1 90.31 89 PRO B O 1
ATOM 1636 N N . PRO B 1 90 ? 16.406 9.852 -1.101 1 94.12 90 PRO B N 1
ATOM 1637 C CA . PRO B 1 90 ? 15.266 10.008 -2.006 1 94.12 90 PRO B CA 1
ATOM 1638 C C . PRO B 1 90 ? 14.109 10.773 -1.369 1 94.12 90 PRO B C 1
ATOM 1640 O O . PRO B 1 90 ? 13.797 10.555 -0.195 1 94.12 90 PRO B O 1
ATOM 1643 N N . GLU B 1 91 ? 13.523 11.68 -2.035 1 96.75 91 GLU B N 1
ATOM 1644 C CA . GLU B 1 91 ? 12.375 12.438 -1.54 1 96.75 91 GLU B CA 1
ATOM 1645 C C . GLU B 1 91 ? 11.453 12.859 -2.684 1 96.75 91 GLU B C 1
ATOM 1647 O O . GLU B 1 91 ? 11.852 12.82 -3.852 1 96.75 91 GLU B O 1
ATOM 1652 N N . GLN B 1 92 ? 10.25 13.125 -2.385 1 98.06 92 GLN B N 1
ATOM 1653 C CA . GLN B 1 92 ? 9.25 13.641 -3.312 1 98.06 92 GLN B CA 1
ATOM 1654 C C . GLN B 1 92 ? 8.367 14.688 -2.643 1 98.06 92 GLN B C 1
ATOM 1656 O O . GLN B 1 92 ? 7.945 14.508 -1.497 1 98.06 92 GLN B O 1
ATOM 1661 N N . THR B 1 93 ? 8.164 15.773 -3.363 1 98.5 93 THR B N 1
ATOM 1662 C CA . THR B 1 93 ? 7.309 16.844 -2.863 1 98.5 93 THR B CA 1
ATOM 1663 C C . THR B 1 93 ? 5.922 16.766 -3.488 1 98.5 93 THR B C 1
ATOM 1665 O O . THR B 1 93 ? 5.785 16.547 -4.691 1 98.5 93 THR B O 1
ATOM 1668 N N . PHE B 1 94 ? 5.004 16.906 -2.664 1 98.62 94 PHE B N 1
ATOM 1669 C CA . PHE B 1 94 ? 3.604 16.938 -3.062 1 98.62 94 PHE B CA 1
ATOM 1670 C C . PHE B 1 94 ? 2.979 18.297 -2.738 1 98.62 94 PHE B C 1
ATOM 1672 O O . PHE B 1 94 ? 3.398 18.969 -1.794 1 98.62 94 PHE B O 1
ATOM 1679 N N . ASN B 1 95 ? 2.008 18.594 -3.545 1 98.38 95 ASN B N 1
ATOM 1680 C CA . ASN B 1 95 ? 1.178 19.75 -3.209 1 98.38 95 ASN B CA 1
ATOM 1681 C C . ASN B 1 95 ? -0.165 19.312 -2.623 1 98.38 95 ASN B C 1
ATOM 1683 O O . ASN B 1 95 ? -1.048 18.859 -3.354 1 98.38 95 ASN B O 1
ATOM 1687 N N . ILE B 1 96 ? -0.249 19.578 -1.331 1 98.69 96 ILE B N 1
ATOM 1688 C CA . ILE B 1 96 ? -1.485 19.156 -0.677 1 98.69 96 ILE B CA 1
ATOM 1689 C C . ILE B 1 96 ? -2.324 20.391 -0.332 1 98.69 96 ILE B C 1
ATOM 1691 O O . ILE B 1 96 ? -1.79 21.484 -0.188 1 98.69 96 ILE B O 1
ATOM 1695 N N . THR B 1 97 ? -3.629 20.156 -0.235 1 98.75 97 THR B N 1
ATOM 1696 C CA . THR B 1 97 ? -4.543 21.219 0.188 1 98.75 97 THR B CA 1
ATOM 1697 C C . THR B 1 97 ? -5.457 20.719 1.307 1 98.75 97 THR B C 1
ATOM 1699 O O . THR B 1 97 ? -6.184 19.75 1.136 1 98.75 97 THR B O 1
ATOM 1702 N N . VAL B 1 98 ? -5.336 21.406 2.406 1 98.81 98 VAL B N 1
ATOM 1703 C CA . VAL B 1 98 ? -6.246 21.125 3.51 1 98.81 98 VAL B CA 1
ATOM 1704 C C . VAL B 1 98 ? -7.602 21.766 3.24 1 98.81 98 VAL B C 1
ATOM 1706 O O . VAL B 1 98 ? -7.691 22.969 3.012 1 98.81 98 VAL B O 1
ATOM 1709 N N . PRO B 1 99 ? -8.594 20.969 3.301 1 98.44 99 PRO B N 1
ATOM 1710 C CA . PRO B 1 99 ? -9.898 21.516 2.943 1 98.44 99 PRO B CA 1
ATOM 1711 C C . PRO B 1 99 ? -10.414 22.516 3.977 1 98.44 99 PRO B C 1
ATOM 1713 O O . PRO B 1 99 ? -10.016 22.469 5.145 1 98.44 99 PRO B O 1
ATOM 1716 N N . ASP B 1 100 ? -11.352 23.328 3.549 1 97.81 100 ASP B N 1
ATOM 1717 C CA . ASP B 1 100 ? -11.93 24.375 4.391 1 97.81 100 ASP B CA 1
ATOM 1718 C C . ASP B 1 100 ? -12.727 23.766 5.547 1 97.81 100 ASP B C 1
ATOM 1720 O O . ASP B 1 100 ? -12.875 24.391 6.598 1 97.81 100 ASP B O 1
ATOM 1724 N N . SER B 1 101 ? -13.203 22.594 5.344 1 97.69 101 SER B N 1
ATOM 1725 C CA . SER B 1 101 ? -14.055 21.953 6.336 1 97.69 101 SER B CA 1
ATOM 1726 C C . SER B 1 101 ? -13.234 21.359 7.473 1 97.69 101 SER B C 1
ATOM 1728 O O . SER B 1 101 ? -13.773 20.984 8.516 1 97.69 101 SER B O 1
ATOM 1730 N N . PHE B 1 102 ? -11.93 21.312 7.277 1 98.06 102 PHE B N 1
ATOM 1731 C CA . PHE B 1 102 ? -11.07 20.734 8.312 1 98.06 102 PHE B CA 1
ATOM 1732 C C . PHE B 1 102 ? -10.992 21.672 9.523 1 98.06 102 PHE B C 1
ATOM 1734 O O . PHE B 1 102 ? -10.906 22.891 9.367 1 98.06 102 PHE B O 1
ATOM 1741 N N . PRO B 1 103 ? -11.016 21.156 10.711 1 97.25 103 PRO B N 1
ATOM 1742 C CA . PRO B 1 103 ? -10.977 22 11.898 1 97.25 103 PRO B CA 1
ATOM 1743 C C . PRO B 1 103 ? -9.664 22.766 12.047 1 97.25 103 PRO B C 1
ATOM 1745 O O . PRO B 1 103 ? -8.602 22.25 11.68 1 97.25 103 PRO B O 1
ATOM 1748 N N . VAL B 1 104 ? -9.75 23.969 12.625 1 97.31 104 VAL B N 1
ATOM 1749 C CA . VAL B 1 104 ? -8.57 24.75 12.953 1 97.31 104 VAL B CA 1
ATOM 1750 C C . VAL B 1 104 ? -7.91 24.188 14.211 1 97.31 104 VAL B C 1
ATOM 1752 O O . VAL B 1 104 ? -8.586 23.625 15.078 1 97.31 104 VAL B O 1
ATOM 1755 N N . GLY B 1 105 ? -6.566 24.438 14.266 1 97.56 105 GLY B N 1
ATOM 1756 C CA . GLY B 1 105 ? -5.844 23.969 15.438 1 97.56 105 GLY B CA 1
ATOM 1757 C C . GLY B 1 105 ? -4.746 22.969 15.102 1 97.56 105 GLY B C 1
ATOM 1758 O O . GLY B 1 105 ? -4.285 22.906 13.961 1 97.56 105 GLY B O 1
ATOM 1759 N N . TYR B 1 106 ? -4.262 22.25 16.156 1 97.5 106 TYR B N 1
ATOM 1760 C CA . TYR B 1 106 ? -3.195 21.281 15.984 1 97.5 106 TYR B CA 1
ATOM 1761 C C . TYR B 1 106 ? -3.668 20.094 15.148 1 97.5 106 TYR B C 1
ATOM 1763 O O . TYR B 1 106 ? -4.797 19.625 15.312 1 97.5 106 TYR B O 1
ATOM 1771 N N . ALA B 1 107 ? -2.828 19.719 14.281 1 98.12 107 ALA B N 1
ATOM 1772 C CA . ALA B 1 107 ? -3.1 18.594 13.398 1 98.12 107 ALA B CA 1
ATOM 1773 C C . ALA B 1 107 ? -1.823 17.812 13.102 1 98.12 107 ALA B C 1
ATOM 1775 O O . ALA B 1 107 ? -0.718 18.281 13.367 1 98.12 107 ALA B O 1
ATOM 1776 N N . GLU B 1 108 ? -1.97 16.656 12.68 1 98.19 108 GLU B N 1
ATOM 1777 C CA . GLU B 1 108 ? -0.846 15.836 12.219 1 98.19 108 GLU B CA 1
ATOM 1778 C C . GLU B 1 108 ? -0.97 15.516 10.734 1 98.19 108 GLU B C 1
ATOM 1780 O O . GLU B 1 108 ? -1.969 14.938 10.297 1 98.19 108 GLU B O 1
ATOM 1785 N N . LEU B 1 109 ? 0.019 15.977 9.945 1 98.5 109 LEU B N 1
ATOM 1786 C CA . LEU B 1 109 ? 0.174 15.453 8.594 1 98.5 109 LEU B CA 1
ATOM 1787 C C . LEU B 1 109 ? 0.783 14.055 8.617 1 98.5 109 LEU B C 1
ATOM 1789 O O . LEU B 1 109 ? 1.735 13.805 9.359 1 98.5 109 LEU B O 1
ATOM 1793 N N . VAL B 1 110 ? 0.244 13.18 7.875 1 98.5 110 VAL B N 1
ATOM 1794 C CA . VAL B 1 110 ? 0.677 11.789 7.91 1 98.5 110 VAL B CA 1
ATOM 1795 C C . VAL B 1 110 ? 1.005 11.312 6.496 1 98.5 110 VAL B C 1
ATOM 1797 O O . VAL B 1 110 ? 0.269 11.602 5.551 1 98.5 110 VAL B O 1
ATOM 1800 N N . ALA B 1 111 ? 2.105 10.68 6.344 1 98.5 111 ALA B N 1
ATOM 1801 C CA . ALA B 1 111 ? 2.469 9.914 5.148 1 98.5 111 ALA B CA 1
ATOM 1802 C C . ALA B 1 111 ? 2.479 8.414 5.434 1 98.5 111 ALA B C 1
ATOM 1804 O O . ALA B 1 111 ? 3.162 7.957 6.352 1 98.5 111 ALA B O 1
ATOM 1805 N N . THR B 1 112 ? 1.688 7.723 4.742 1 97.5 112 THR B N 1
ATOM 1806 C CA . THR B 1 112 ? 1.642 6.266 4.801 1 97.5 112 THR B CA 1
ATOM 1807 C C . THR B 1 112 ? 2.094 5.656 3.475 1 97.5 112 THR B C 1
ATOM 1809 O O . THR B 1 112 ? 1.475 5.887 2.436 1 97.5 112 THR B O 1
ATOM 1812 N N . HIS B 1 113 ? 3.094 4.973 3.436 1 94.81 113 HIS B N 1
ATOM 1813 C CA . HIS B 1 113 ? 3.527 4.492 2.129 1 94.81 113 HIS B CA 1
ATOM 1814 C C . HIS B 1 113 ? 3.676 2.975 2.121 1 94.81 113 HIS B C 1
ATOM 1816 O O . HIS B 1 113 ? 4.082 2.381 3.121 1 94.81 113 HIS B O 1
ATOM 1822 N N . PHE B 1 114 ? 3.256 2.354 1.17 1 96.31 114 PHE B N 1
ATOM 1823 C CA . PHE B 1 114 ? 3.396 0.932 0.882 1 96.31 114 PHE B CA 1
ATOM 1824 C C . PHE B 1 114 ? 4.703 0.656 0.147 1 96.31 114 PHE B C 1
ATOM 1826 O O . PHE B 1 114 ? 4.961 1.231 -0.912 1 96.31 114 PHE B O 1
ATOM 1833 N N . VAL B 1 115 ? 5.508 -0.225 0.813 1 94.38 115 VAL B N 1
ATOM 1834 C CA . VAL B 1 115 ? 6.848 -0.469 0.283 1 94.38 115 VAL B CA 1
ATOM 1835 C C . VAL B 1 115 ? 7.16 -1.962 0.342 1 94.38 115 VAL B C 1
ATOM 1837 O O . VAL B 1 115 ? 6.66 -2.676 1.214 1 94.38 115 VAL B O 1
ATOM 1840 N N . LEU B 1 116 ? 7.941 -2.412 -0.626 1 95.12 116 LEU B N 1
ATOM 1841 C CA . LEU B 1 116 ? 8.516 -3.754 -0.63 1 95.12 116 LEU B CA 1
ATOM 1842 C C . LEU B 1 116 ? 10 -3.711 -0.276 1 95.12 116 LEU B C 1
ATOM 1844 O O . LEU B 1 116 ? 10.766 -2.961 -0.883 1 95.12 116 LEU B O 1
ATOM 1848 N N . ARG B 1 117 ? 10.375 -4.566 0.699 1 92.19 117 ARG B N 1
ATOM 1849 C CA . ARG B 1 117 ? 11.734 -4.43 1.212 1 92.19 117 ARG B CA 1
ATOM 1850 C C . ARG B 1 117 ? 12.539 -5.695 0.953 1 92.19 117 ARG B C 1
ATOM 1852 O O . ARG B 1 117 ? 12.031 -6.809 1.098 1 92.19 117 ARG B O 1
ATOM 1859 N N . GLY B 1 118 ? 13.812 -5.402 0.533 1 91.94 118 GLY B N 1
ATOM 1860 C CA . GLY B 1 118 ? 14.789 -6.48 0.462 1 91.94 118 GLY B CA 1
ATOM 1861 C C . GLY B 1 118 ? 14.57 -7.406 -0.718 1 91.94 118 GLY B C 1
ATOM 1862 O O . GLY B 1 118 ? 13.672 -7.18 -1.533 1 91.94 118 GLY B O 1
ATOM 1863 N N . ASP B 1 119 ? 15.383 -8.453 -0.773 1 92.06 119 ASP B N 1
ATOM 1864 C CA . ASP B 1 119 ? 15.383 -9.406 -1.878 1 92.06 119 ASP B CA 1
ATOM 1865 C C . ASP B 1 119 ? 14.094 -10.227 -1.896 1 92.06 119 ASP B C 1
ATOM 1867 O O . ASP B 1 119 ? 13.703 -10.758 -2.938 1 92.06 119 ASP B O 1
ATOM 1871 N N . LYS B 1 120 ? 13.445 -10.227 -0.766 1 94.62 120 LYS B N 1
ATOM 1872 C CA . LYS B 1 120 ? 12.227 -11.023 -0.654 1 94.62 120 LYS B CA 1
ATOM 1873 C C . LYS B 1 120 ? 10.984 -10.18 -0.929 1 94.62 120 LYS B C 1
ATOM 1875 O O . LYS B 1 120 ? 9.867 -10.695 -0.912 1 94.62 120 LYS B O 1
ATOM 1880 N N . HIS B 1 121 ? 11.164 -8.953 -1.162 1 96 121 HIS B N 1
ATOM 1881 C CA . HIS B 1 121 ? 10.07 -8.016 -1.396 1 96 121 HIS B CA 1
ATOM 1882 C C . HIS B 1 121 ? 9.031 -8.102 -0.286 1 96 121 HIS B C 1
ATOM 1884 O O . HIS B 1 121 ? 7.832 -8.211 -0.561 1 96 121 HIS B O 1
ATOM 1890 N N . ALA B 1 122 ? 9.547 -8.117 0.985 1 95.31 122 ALA B N 1
ATOM 1891 C CA . ALA B 1 122 ? 8.625 -8.133 2.119 1 95.31 122 ALA B CA 1
ATOM 1892 C C . ALA B 1 122 ? 7.738 -6.895 2.127 1 95.31 122 ALA B C 1
ATOM 1894 O O . ALA B 1 122 ? 8.234 -5.77 2.055 1 95.31 122 ALA B O 1
ATOM 1895 N N . PRO B 1 123 ? 6.391 -7.145 2.178 1 95.88 123 PRO B N 1
ATOM 1896 C CA . PRO B 1 123 ? 5.508 -5.977 2.143 1 95.88 123 PRO B CA 1
ATOM 1897 C C . PRO B 1 123 ? 5.395 -5.277 3.496 1 95.88 123 PRO B C 1
ATOM 1899 O O . PRO B 1 123 ? 5.254 -5.941 4.527 1 95.88 123 PRO B O 1
ATOM 1902 N N . PHE B 1 124 ? 5.438 -3.883 3.465 1 92.75 124 PHE B N 1
ATOM 1903 C CA . PHE B 1 124 ? 5.352 -3.1 4.691 1 92.75 124 PHE B CA 1
ATOM 1904 C C . PHE B 1 124 ? 4.555 -1.82 4.461 1 92.75 124 PHE B C 1
ATOM 1906 O O . PHE B 1 124 ? 4.609 -1.236 3.377 1 92.75 124 PHE B O 1
ATOM 1913 N N . LEU B 1 125 ? 3.889 -1.493 5.559 1 94.62 125 LEU B N 1
ATOM 1914 C CA . LEU B 1 125 ? 3.406 -0.12 5.652 1 94.62 125 LEU B CA 1
ATOM 1915 C C . LEU B 1 125 ? 4.277 0.697 6.605 1 94.62 125 LEU B C 1
ATOM 1917 O O . LEU B 1 125 ? 4.598 0.241 7.703 1 94.62 125 LEU B O 1
ATOM 1921 N N . GLN B 1 126 ? 4.676 1.771 6.137 1 93.56 126 GLN B N 1
ATOM 1922 C CA . GLN B 1 126 ? 5.383 2.725 6.984 1 93.56 126 GLN B CA 1
ATOM 1923 C C . GLN B 1 126 ? 4.586 4.02 7.137 1 93.56 126 GLN B C 1
ATOM 1925 O O . GLN B 1 126 ? 3.998 4.508 6.172 1 93.56 126 GLN B O 1
ATOM 1930 N N . ILE B 1 127 ? 4.598 4.535 8.297 1 96.5 127 ILE B N 1
ATOM 1931 C CA . ILE B 1 127 ? 3.822 5.734 8.602 1 96.5 127 ILE B CA 1
ATOM 1932 C C . ILE B 1 127 ? 4.723 6.781 9.258 1 96.5 127 ILE B C 1
ATOM 1934 O O . ILE B 1 127 ? 5.48 6.469 10.172 1 96.5 127 ILE B O 1
ATOM 1938 N N . ALA B 1 128 ? 4.711 7.969 8.75 1 96.5 128 ALA B N 1
ATOM 1939 C CA . ALA B 1 128 ? 5.391 9.125 9.336 1 96.5 128 ALA B CA 1
ATOM 1940 C C . ALA B 1 128 ? 4.414 10.273 9.555 1 96.5 128 ALA B C 1
ATOM 1942 O O . ALA B 1 128 ? 3.469 10.453 8.789 1 96.5 128 ALA B O 1
ATOM 1943 N N . GLY B 1 129 ? 4.617 11 10.547 1 96.75 129 GLY B N 1
ATOM 1944 C CA . GLY B 1 129 ? 3.756 12.133 10.875 1 96.75 129 GLY B CA 1
ATOM 1945 C C . GLY B 1 129 ? 4.527 13.375 11.258 1 96.75 129 GLY B C 1
ATOM 1946 O O . GLY B 1 129 ? 5.68 13.297 11.688 1 96.75 129 GLY B O 1
ATOM 1947 N N . GLU B 1 130 ? 3.898 14.5 11.039 1 97.06 130 GLU B N 1
ATOM 1948 C CA . GLU B 1 130 ? 4.438 15.797 11.43 1 97.06 130 GLU B CA 1
ATOM 1949 C C . GLU B 1 130 ? 3.338 16.719 11.961 1 97.06 130 GLU B C 1
ATOM 1951 O O . GLU B 1 130 ? 2.293 16.875 11.328 1 97.06 130 GLU B O 1
ATOM 1956 N N . ILE B 1 131 ? 3.623 17.328 13.125 1 97.31 131 ILE B N 1
ATOM 1957 C CA . ILE B 1 131 ? 2.629 18.203 13.734 1 97.31 131 ILE B CA 1
ATOM 1958 C C . ILE B 1 131 ? 2.652 19.578 13.047 1 97.31 131 ILE B C 1
ATOM 1960 O O . ILE B 1 131 ? 3.719 20.156 12.859 1 97.31 131 ILE B O 1
ATOM 1964 N N . VAL B 1 132 ? 1.435 20.031 12.711 1 98 132 VAL B N 1
ATOM 1965 C CA . VAL B 1 132 ? 1.273 21.359 12.125 1 98 132 VAL B CA 1
ATOM 1966 C C . VAL B 1 132 ? 0.123 22.094 12.805 1 98 132 VAL B C 1
ATOM 1968 O O . VAL B 1 132 ? -0.572 21.516 13.648 1 98 132 VAL B O 1
ATOM 1971 N N . ILE B 1 133 ? 0.019 23.344 12.508 1 97.88 133 ILE B N 1
ATOM 1972 C CA . ILE B 1 133 ? -1.091 24.156 13.008 1 97.88 133 ILE B CA 1
ATOM 1973 C C . ILE B 1 133 ? -1.944 24.625 11.828 1 97.88 133 ILE B C 1
ATOM 1975 O O . ILE B 1 133 ? -1.466 25.359 10.969 1 97.88 133 ILE B O 1
ATOM 1979 N N . VAL B 1 134 ? -3.188 24.203 11.828 1 98.44 134 VAL B N 1
ATOM 1980 C CA . VAL B 1 134 ? -4.094 24.562 10.75 1 98.44 134 VAL B CA 1
ATOM 1981 C C . VAL B 1 134 ? -4.848 25.844 11.117 1 98.44 134 VAL B C 1
ATOM 1983 O O . VAL B 1 134 ? -5.359 25.969 12.234 1 98.44 134 VAL B O 1
ATOM 1986 N N . VAL B 1 135 ? -4.871 26.781 10.102 1 98.06 135 VAL B N 1
ATOM 1987 C CA . VAL B 1 135 ? -5.582 28.047 10.328 1 98.06 135 VAL B CA 1
ATOM 1988 C C . VAL B 1 135 ? -6.516 28.328 9.148 1 98.06 135 VAL B C 1
ATOM 1990 O O . VAL B 1 135 ? -6.312 27.797 8.047 1 98.06 135 VAL B O 1
#

Nearest PDB structures (foldseek):
  8xgl-assembly1_A  TM=7.778E-01  e=1.234E-07  Pyricularia oryzae
  8xgl-assembly1_B  TM=7.526E-01  e=3.305E-07  Pyricularia oryzae
  6w5v-assembly1_D  TM=4.324E-01  e=6.304E-04  Homo sapiens
  1nep-assembly1_A  TM=4.425E-01  e=1.990E-03  Bos taurus
  7ptb-assembly1_A  TM=3.949E-01  e=2.607E-02  Homo sapiens

Organism: Metarhizium robertsii (strain ARSEF 23 / ATCC MYA-3075) (NCBI:txid655844)

Solvent-accessible surface area (backbone atoms only — not comparable to full-atom values): 14906 Å² total; per-residue (Å²): 134,84,80,76,71,78,77,74,70,74,68,70,76,64,74,65,71,69,79,37,52,41,59,71,30,61,51,75,64,40,77,44,50,46,72,36,78,40,69,35,27,40,30,41,55,72,94,58,59,67,47,66,56,28,33,35,35,22,36,30,68,14,66,97,77,49,62,71,60,60,76,58,33,33,44,49,77,58,46,76,46,76,44,79,53,48,75,90,71,26,31,41,76,40,78,37,53,45,55,76,84,55,76,72,38,48,24,34,40,34,43,39,31,40,34,24,38,47,90,36,33,21,62,43,80,45,76,24,68,40,45,28,29,34,85,133,83,79,75,71,76,75,75,71,73,68,68,76,62,73,65,70,69,78,36,53,41,60,71,29,60,51,76,63,40,77,43,49,46,73,37,80,38,69,36,27,41,31,42,55,73,95,58,58,67,46,65,56,28,33,37,34,24,36,30,68,14,66,96,77,49,62,72,59,61,74,57,33,33,44,50,78,58,46,73,44,76,44,79,52,48,75,89,71,26,32,41,76,40,81,38,53,47,53,75,84,55,75,70,39,47,24,34,41,33,43,37,31,40,36,25,38,49,92,34,33,21,61,44,80,45,74,26,67,38,44,29,30,35,85

pLDDT: mean 87.02, std 20.64, range [30.03, 98.81]

InterPro domains:
  IPR045469 Nis1-like [PF19271] (16-127)

Secondary structure (DSSP, 8-state):
--------------------EEEEESPTTEEE-TTSEEEEEEEE--SS-EEEEEEEEEEEE-GGG-PPPTTT---EEEEEEE---EETTEEEEEEEE--TTSPSEEEEEEEEEEEEETTTTEEEEEEEEEEEEE-/--------------------EEEEESPTTEEE-TTSEEEEEEEE--SS-EEEEEEEEEEEE-GGG-PPPTTT---EEEEEE----EETTEEEEEEEE--TTSPSEEEEEEEEEEEEETTTTEEEEEEEEEEEEE-